Protein AF-A0A3A6H628-F1 (afdb_monomer)

pLDDT: mean 85.11, std 14.69, range [35.53, 98.75]

Sequence (274 aa):
MNCRFCGAEVEEGAKFCQKCGKNLEEVSDKKNCPKCGSELEKDAKFCLKCGYSMEKKAAGNGKKKLIIGIVALIAVICIGGGIGVVVHQKAVEKERYEQELAAERERQEAERARQELINAYGAKAMELNNAINGTENNFNLLSSMYDTSTGINTGLLGPDFFTDYVEGLCSSEINTEKDRKREIDKIYTELQDIGCDEEEVKELKKAMEDYYYAYCERYSFLVEGDFSVNNFKAKEETSKKDFTDKAAVVKSLIRNVNTLGTTEESEIEEGSTL

Radius of gyration: 62.1 Å; Cα contacts (8 Å, |Δi|>4): 181; chains: 1; bounding box: 106×33×176 Å

Solvent-accessible surface area (backbone atoms only — not comparable to full-atom values): 16009 Å² total; per-residue (Å²): 84,61,37,93,88,79,65,48,84,38,67,84,87,56,57,47,39,91,89,79,69,49,69,63,76,78,72,83,71,64,42,63,38,92,86,75,64,47,80,32,59,78,81,57,57,48,37,91,88,78,65,50,68,68,72,83,80,84,86,73,71,65,70,61,57,52,52,53,52,51,53,52,51,51,52,52,50,53,53,50,50,52,52,49,50,54,54,49,52,52,52,53,51,49,53,51,50,53,52,51,54,50,54,51,48,53,49,52,52,50,51,49,55,51,50,51,42,53,50,52,48,47,54,42,53,50,50,42,51,51,55,59,60,66,46,49,66,55,52,53,50,45,50,52,50,49,53,54,45,53,73,64,64,76,79,84,62,62,71,67,57,48,52,55,50,48,48,67,74,41,43,67,59,45,50,51,50,56,54,48,47,57,53,50,54,50,46,50,51,56,51,66,68,63,72,64,88,48,76,87,45,47,65,46,51,53,35,48,51,56,32,53,49,36,46,50,53,46,42,39,36,66,66,69,54,64,69,47,72,92,47,41,69,63,51,48,57,51,46,51,49,50,35,53,54,31,49,52,52,36,59,55,42,53,54,54,54,61,56,64,77,68,70,73,84,78,74,75,82,82,78,86,83,133

Secondary structure (DSSP, 8-state):
-B-TTT--B--TT-SB-TTT--BS-----EEE-TTT--EEETT-SB-TTT--B-------SHHHHHHHHHHHHHHHHHHHHHHHHHHHHHHHHHHHHHHHHHHHHHHHHHHHHHHHHHHHHHHHHHHHHHHHHTTHHHHHHHHHHHHHHHHT--SSS-HHHHHHHHHHHTHHHHHHHHHHHHHHHHHHHHHHTT----HHHHHHHHHHHHHHHHHHHHHHHHTS--S-TTTHHHHHHHHHHHHHHHHHHHHHHHHHHHHHTTSSTTSSTTSS--

Mean predicted aligned error: 15.49 Å

Structure (mmCIF, N/CA/C/O backbone):
data_AF-A0A3A6H628-F1
#
_entry.id   AF-A0A3A6H628-F1
#
loop_
_atom_site.group_PDB
_atom_site.id
_atom_site.type_symbol
_atom_site.label_atom_id
_atom_site.label_alt_id
_atom_site.label_comp_id
_atom_site.label_asym_id
_atom_site.label_entity_id
_atom_site.label_seq_id
_atom_site.pdbx_PDB_ins_code
_atom_site.Cartn_x
_atom_site.Cartn_y
_atom_site.Cartn_z
_atom_site.occupancy
_atom_site.B_iso_or_equiv
_atom_site.auth_seq_id
_atom_site.auth_comp_id
_atom_site.auth_asym_id
_atom_site.auth_atom_id
_atom_site.pdbx_PDB_model_num
ATOM 1 N N . MET A 1 1 ? -66.269 -8.054 128.472 1.00 76.38 1 MET A N 1
ATOM 2 C CA . MET A 1 1 ? -67.093 -7.646 127.299 1.00 76.38 1 MET A CA 1
ATOM 3 C C . MET A 1 1 ? -68.528 -8.148 127.452 1.00 76.38 1 MET A C 1
ATOM 5 O O . MET A 1 1 ? -68.719 -9.177 128.076 1.00 76.38 1 MET A O 1
ATOM 9 N N . ASN A 1 2 ? -69.547 -7.500 126.878 1.00 83.06 2 ASN A N 1
ATOM 10 C CA . ASN A 1 2 ? -70.929 -8.002 126.990 1.00 83.06 2 ASN A CA 1
ATOM 11 C C . ASN A 1 2 ? -71.287 -8.903 125.800 1.00 83.06 2 ASN A C 1
ATOM 13 O O . ASN A 1 2 ? -70.911 -8.634 124.657 1.00 83.06 2 ASN A O 1
ATOM 17 N N . CYS A 1 3 ? -72.046 -9.969 126.049 1.00 81.81 3 CYS A N 1
ATOM 18 C CA . CYS A 1 3 ? -72.561 -10.845 125.004 1.00 81.81 3 CYS A CA 1
ATOM 19 C C . CYS A 1 3 ? -73.489 -10.059 124.067 1.00 81.81 3 CYS A C 1
ATOM 21 O O . CYS A 1 3 ? -74.555 -9.612 124.484 1.00 81.81 3 CYS A O 1
ATOM 23 N N . ARG A 1 4 ? -73.150 -9.968 122.775 1.00 78.12 4 ARG A N 1
ATOM 24 C CA . ARG A 1 4 ? -73.977 -9.281 121.760 1.00 78.12 4 ARG A CA 1
ATOM 25 C C . ARG A 1 4 ? -75.364 -9.902 121.530 1.00 78.12 4 ARG A C 1
ATOM 27 O O . ARG A 1 4 ? -76.198 -9.284 120.884 1.00 78.12 4 ARG A O 1
ATOM 34 N N . PHE A 1 5 ? -75.605 -11.113 122.037 1.00 81.69 5 PHE A N 1
ATOM 35 C CA . PHE A 1 5 ? -76.871 -11.830 121.859 1.00 81.69 5 PHE A CA 1
ATOM 36 C C . PHE A 1 5 ? -77.817 -11.739 123.062 1.00 81.69 5 PHE A C 1
ATOM 38 O O . PHE A 1 5 ? -79.026 -11.786 122.868 1.00 81.69 5 PHE A O 1
ATOM 45 N N . CYS A 1 6 ? -77.303 -11.646 124.294 1.00 83.81 6 CYS A N 1
ATOM 46 C CA . CYS A 1 6 ? -78.138 -11.617 125.508 1.00 83.81 6 CYS A CA 1
ATOM 47 C C . CYS A 1 6 ? -77.766 -10.518 126.516 1.00 83.81 6 CYS A C 1
ATOM 49 O O . CYS A 1 6 ? -78.411 -10.406 127.554 1.00 83.81 6 CYS A O 1
ATOM 51 N N . GLY A 1 7 ? -76.720 -9.733 126.249 1.00 84.62 7 GLY A N 1
ATOM 52 C CA . GLY A 1 7 ? -76.284 -8.609 127.080 1.00 84.62 7 GLY A CA 1
ATOM 53 C C . GLY A 1 7 ? -75.533 -8.977 128.363 1.00 84.62 7 GLY A C 1
ATOM 54 O O . GLY A 1 7 ? -75.042 -8.072 129.029 1.00 84.62 7 GLY A O 1
ATOM 55 N N . ALA A 1 8 ? -75.414 -10.265 128.706 1.00 86.19 8 ALA A N 1
ATOM 56 C CA . ALA A 1 8 ? -74.692 -10.715 129.898 1.00 86.19 8 ALA A CA 1
ATOM 57 C C . ALA A 1 8 ? -73.201 -10.356 129.831 1.00 86.19 8 ALA A C 1
ATOM 59 O O . ALA A 1 8 ? -72.614 -10.376 128.748 1.00 86.19 8 ALA A O 1
ATOM 60 N N . GLU A 1 9 ? -72.591 -10.067 130.975 1.00 87.31 9 GLU A N 1
ATOM 61 C CA . GLU A 1 9 ? -71.151 -9.838 131.071 1.00 87.31 9 GLU A CA 1
ATOM 62 C C . GLU A 1 9 ? -70.388 -11.147 130.816 1.00 87.31 9 GLU A C 1
ATOM 64 O O . GLU A 1 9 ? -70.775 -12.218 131.288 1.00 87.31 9 GLU A O 1
ATOM 69 N N . VAL A 1 10 ? -69.351 -11.070 129.987 1.00 84.62 10 VAL A N 1
ATOM 70 C CA . VAL A 1 10 ? -68.523 -12.194 129.548 1.00 84.62 10 VAL A CA 1
ATOM 71 C C . VAL A 1 10 ? -67.051 -11.806 129.685 1.00 84.62 10 VAL A C 1
ATOM 73 O O . VAL A 1 10 ? -66.656 -10.689 129.329 1.00 84.62 10 VAL A O 1
ATOM 76 N N . GLU A 1 11 ? -66.234 -12.736 130.173 1.00 81.12 11 GLU A N 1
ATOM 77 C CA . GLU A 1 11 ? -64.781 -12.575 130.239 1.00 81.12 11 GLU A CA 1
ATOM 78 C C . GLU A 1 11 ? -64.174 -12.298 128.857 1.00 81.12 11 GLU A C 1
ATOM 80 O O . GLU A 1 11 ? -64.636 -12.797 127.824 1.00 81.12 11 GLU A O 1
ATOM 85 N N . GLU A 1 12 ? -63.131 -11.473 128.831 1.00 73.31 12 GLU A N 1
ATOM 86 C CA . GLU A 1 12 ? -62.395 -11.188 127.604 1.00 73.31 12 GLU A CA 1
ATOM 87 C C . GLU A 1 12 ? -61.708 -12.464 127.094 1.00 73.31 12 GLU A C 1
ATOM 89 O O . GLU A 1 12 ? -60.942 -13.102 127.808 1.00 73.31 12 GLU A O 1
ATOM 94 N N . GLY A 1 13 ? -62.018 -12.858 125.853 1.00 72.31 13 GLY A N 1
ATOM 95 C CA . GLY A 1 13 ? -61.481 -14.070 125.216 1.00 72.31 13 GLY A CA 1
ATOM 96 C C . GLY A 1 13 ? -62.364 -15.323 125.311 1.00 72.31 13 GLY A C 1
ATOM 97 O O . GLY A 1 13 ? -61.982 -16.370 124.787 1.00 72.31 13 GLY A O 1
ATOM 98 N N . ALA A 1 14 ? -63.552 -15.255 125.923 1.00 75.69 14 ALA A N 1
ATOM 99 C CA . ALA A 1 14 ? -64.463 -16.400 125.959 1.00 75.69 14 ALA A CA 1
ATOM 100 C C . ALA A 1 14 ? -65.065 -16.710 124.573 1.00 75.69 14 ALA A C 1
ATOM 102 O O . ALA A 1 14 ? -65.696 -15.858 123.945 1.00 75.69 14 ALA A O 1
ATOM 103 N N . LYS A 1 15 ? -64.944 -17.966 124.124 1.00 80.19 15 LYS A N 1
ATOM 104 C CA . LYS A 1 15 ? -65.482 -18.427 122.828 1.00 80.19 15 LYS A CA 1
ATOM 105 C C . LYS A 1 15 ? -66.999 -18.590 122.813 1.00 80.19 15 LYS A C 1
ATOM 107 O O . LYS A 1 15 ? -67.624 -18.465 121.767 1.00 80.19 15 LYS A O 1
ATOM 112 N N . PHE A 1 16 ? -67.607 -18.850 123.968 1.00 83.44 16 PHE A N 1
ATOM 113 C CA . PHE A 1 16 ? -69.051 -19.025 124.119 1.00 83.44 16 PHE A CA 1
ATOM 114 C C . PHE A 1 16 ? -69.556 -18.220 125.316 1.00 83.44 16 PHE A C 1
ATOM 116 O O . PHE A 1 16 ? -68.873 -18.102 126.333 1.00 83.44 16 PHE A O 1
ATOM 123 N N . CYS A 1 17 ? -70.771 -17.680 125.224 1.00 86.06 17 CYS A N 1
ATOM 124 C CA . CYS A 1 17 ? -71.395 -16.998 126.353 1.00 86.06 17 CYS A CA 1
ATOM 125 C C . CYS A 1 17 ? -71.865 -18.014 127.403 1.00 86.06 17 CYS A C 1
ATOM 127 O O . CYS A 1 17 ? -72.770 -18.803 127.133 1.00 86.06 17 CYS A O 1
ATOM 129 N N . GLN A 1 18 ? -71.334 -17.931 128.626 1.00 83.06 18 GLN A N 1
ATOM 130 C CA . GLN A 1 18 ? -71.698 -18.831 129.731 1.00 83.06 18 GLN A CA 1
ATOM 131 C C . GLN A 1 18 ? -73.182 -18.743 130.136 1.00 83.06 18 GLN A C 1
ATOM 133 O O . GLN A 1 18 ? -73.713 -19.680 130.722 1.00 83.06 18 GLN A O 1
ATOM 138 N N . LYS A 1 19 ? -73.877 -17.643 129.803 1.00 87.75 19 LYS A N 1
ATOM 139 C CA . LYS A 1 19 ? -75.294 -17.456 130.151 1.00 87.75 19 LYS A CA 1
ATOM 140 C C . LYS A 1 19 ? -76.286 -17.948 129.092 1.00 87.75 19 LYS A C 1
ATOM 142 O O . LYS A 1 19 ? -77.394 -18.326 129.449 1.00 87.75 19 LYS A O 1
ATOM 147 N N . CYS A 1 20 ? -75.944 -17.882 127.800 1.00 85.50 20 CYS A N 1
ATOM 148 C CA . CYS A 1 20 ? -76.870 -18.227 126.705 1.00 85.50 20 CYS A CA 1
ATOM 149 C C . CYS A 1 20 ? -76.354 -19.304 125.739 1.00 85.50 20 CYS A C 1
ATOM 151 O O . CYS A 1 20 ? -77.079 -19.693 124.827 1.00 85.50 20 CYS A O 1
ATOM 153 N N . GLY A 1 21 ? -75.110 -19.763 125.899 1.00 79.44 21 GLY A N 1
ATOM 154 C CA . GLY A 1 21 ? -74.510 -20.850 125.120 1.00 79.44 21 GLY A CA 1
ATOM 155 C C . GLY A 1 21 ? -74.085 -20.503 123.687 1.00 79.44 21 GLY A C 1
ATOM 156 O O . GLY A 1 21 ? -73.538 -21.361 123.003 1.00 79.44 21 GLY A O 1
ATOM 157 N N . LYS A 1 22 ? -74.307 -19.271 123.201 1.00 80.38 22 LYS A N 1
ATOM 158 C CA . LYS A 1 22 ? -73.949 -18.870 121.823 1.00 80.38 22 LYS A CA 1
ATOM 159 C C . LYS A 1 22 ? -72.450 -18.597 121.654 1.00 80.38 22 LYS A C 1
ATOM 161 O O . LYS A 1 22 ? -71.827 -18.021 122.548 1.00 80.38 22 LYS A O 1
ATOM 166 N N . ASN A 1 23 ? -71.912 -18.968 120.489 1.00 82.44 23 ASN A N 1
ATOM 167 C CA . ASN A 1 23 ? -70.524 -18.726 120.087 1.00 82.44 23 ASN A CA 1
ATOM 168 C C . ASN A 1 23 ? -70.296 -17.230 119.790 1.00 82.44 23 ASN A C 1
ATOM 170 O O . ASN A 1 23 ? -71.101 -16.602 119.103 1.00 82.44 23 ASN A O 1
ATOM 174 N N . LEU A 1 24 ? -69.231 -16.653 120.343 1.00 74.81 24 LEU A N 1
ATOM 175 C CA . LEU A 1 24 ? -68.860 -15.242 120.205 1.00 74.81 24 LEU A CA 1
ATOM 176 C C . LEU A 1 24 ? -67.776 -15.002 119.133 1.00 74.81 24 LEU A C 1
ATOM 178 O O . LEU A 1 24 ? -67.564 -13.848 118.763 1.00 74.81 24 LEU A O 1
ATOM 182 N N . GLU A 1 25 ? -67.135 -16.057 118.610 1.00 69.25 25 GLU A N 1
ATOM 183 C CA . GLU A 1 25 ? -66.120 -15.996 117.540 1.00 69.25 25 GLU A CA 1
ATOM 184 C C . GLU A 1 25 ? -66.726 -15.875 116.123 1.00 69.25 25 GLU A C 1
ATOM 186 O O . GLU A 1 25 ? -66.009 -15.539 115.182 1.00 69.25 25 GLU A O 1
ATOM 191 N N . GLU A 1 26 ? -68.039 -16.067 115.938 1.00 59.19 26 GLU A N 1
ATOM 192 C CA . GLU A 1 26 ? -68.704 -15.784 114.654 1.00 59.19 26 GLU A CA 1
ATOM 193 C C . GLU A 1 26 ? -68.886 -14.268 114.453 1.00 59.19 26 GLU A C 1
ATOM 195 O O . GLU A 1 26 ? -69.899 -13.655 114.810 1.00 59.19 26 GLU A O 1
ATOM 200 N N . VAL A 1 27 ? -67.870 -13.633 113.869 1.00 53.62 27 VAL A N 1
ATOM 201 C CA . VAL A 1 27 ? -67.961 -12.284 113.302 1.00 53.62 27 VAL A CA 1
ATOM 202 C C . VAL A 1 27 ? -68.360 -12.426 111.833 1.00 53.62 27 VAL A C 1
ATOM 204 O O . VAL A 1 27 ? -67.567 -12.851 110.999 1.00 53.62 27 VAL A O 1
ATOM 207 N N . SER A 1 28 ? -69.613 -12.113 111.502 1.00 53.69 28 SER A N 1
ATOM 208 C CA . SER A 1 28 ? -70.087 -12.125 110.116 1.00 53.69 28 SER A CA 1
ATOM 209 C C . SER A 1 28 ? -69.536 -10.912 109.351 1.00 53.69 28 SER A C 1
ATOM 211 O O . SER A 1 28 ? -70.149 -9.844 109.361 1.00 53.69 28 SER A O 1
ATOM 213 N N . ASP A 1 29 ? -68.388 -11.070 108.689 1.00 55.44 29 ASP A N 1
ATOM 214 C CA . ASP A 1 29 ? -67.817 -10.082 107.763 1.00 55.44 29 ASP A CA 1
ATOM 215 C C . ASP A 1 29 ? -68.638 -10.034 106.466 1.00 55.44 29 ASP A C 1
ATOM 217 O O . ASP A 1 29 ? -68.360 -10.734 105.487 1.00 55.44 29 ASP A O 1
ATOM 221 N N . LYS A 1 30 ? -69.674 -9.201 106.451 1.00 65.56 30 LYS A N 1
ATOM 222 C CA . LYS A 1 30 ? -70.494 -8.957 105.265 1.00 65.56 30 LYS A CA 1
ATOM 223 C C . LYS A 1 30 ? -70.200 -7.562 104.698 1.00 65.56 30 LYS A C 1
ATOM 225 O O . LYS A 1 30 ? -70.025 -6.607 105.452 1.00 65.56 30 LYS A O 1
ATOM 230 N N . LYS A 1 31 ? -70.107 -7.434 103.367 1.00 73.25 31 LYS A N 1
ATOM 231 C CA . LYS A 1 31 ? -69.818 -6.169 102.653 1.00 73.25 31 LYS A CA 1
ATOM 232 C C . LYS A 1 31 ? -71.026 -5.740 101.825 1.00 73.25 31 LYS A C 1
ATOM 234 O O . LYS A 1 31 ? -71.715 -6.591 101.287 1.00 73.25 31 LYS A O 1
ATOM 239 N N . ASN A 1 32 ? -71.272 -4.448 101.632 1.00 83.56 32 ASN A N 1
ATOM 240 C CA . ASN A 1 32 ? -72.441 -3.999 100.862 1.00 83.56 32 ASN A CA 1
ATOM 241 C C . ASN A 1 32 ? -72.101 -3.733 99.391 1.00 83.56 32 ASN A C 1
ATOM 243 O O . ASN A 1 32 ? -71.036 -3.211 99.059 1.00 83.56 32 ASN A O 1
ATOM 247 N N . CYS A 1 33 ? -73.026 -4.067 98.491 1.00 82.94 33 CYS A N 1
ATOM 248 C CA . CYS A 1 33 ? -72.921 -3.721 97.080 1.00 82.94 33 CYS A CA 1
ATOM 249 C C . CYS A 1 33 ? -72.935 -2.190 96.915 1.00 82.94 33 CYS A C 1
ATOM 251 O O . CYS A 1 33 ? -73.919 -1.561 97.308 1.00 82.94 33 CYS A O 1
ATOM 253 N N . PRO A 1 34 ? -71.936 -1.574 96.256 1.00 81.25 34 PRO A N 1
ATOM 254 C CA . PRO A 1 34 ? -71.890 -0.121 96.085 1.00 81.25 34 PRO A CA 1
ATOM 255 C C . PRO A 1 34 ? -73.008 0.417 95.180 1.00 81.25 34 PRO A C 1
ATOM 257 O O . PRO A 1 34 ? -73.298 1.606 95.212 1.00 81.25 34 PRO A O 1
ATOM 260 N N . LYS A 1 35 ? -73.644 -0.442 94.369 1.00 82.62 35 LYS A N 1
ATOM 261 C CA . LYS A 1 35 ? -74.703 -0.029 93.439 1.00 82.62 35 LYS A CA 1
ATOM 262 C C . LYS A 1 35 ? -76.103 -0.058 94.053 1.00 82.62 35 LYS A C 1
ATOM 264 O O . LYS A 1 35 ? -76.921 0.787 93.718 1.00 82.62 35 LYS A O 1
ATOM 269 N N . CYS A 1 36 ? -76.411 -1.043 94.895 1.00 86.25 36 CYS A N 1
ATOM 270 C CA . CYS A 1 36 ? -77.776 -1.234 95.408 1.00 86.25 36 CYS A CA 1
ATOM 271 C C . CYS A 1 36 ? -77.864 -1.437 96.924 1.00 86.25 36 CYS A C 1
ATOM 273 O O . CYS A 1 36 ? -78.942 -1.744 97.425 1.00 86.25 36 CYS A O 1
ATOM 275 N N . GLY A 1 37 ? -76.744 -1.333 97.646 1.00 82.19 37 GLY A N 1
ATOM 276 C CA . GLY A 1 37 ? -76.689 -1.425 99.106 1.00 82.19 37 GLY A CA 1
ATOM 277 C C . GLY A 1 37 ? -76.967 -2.812 99.690 1.00 82.19 37 GLY A C 1
ATOM 278 O O . GLY A 1 37 ? -76.968 -2.959 100.905 1.00 82.19 37 GLY A O 1
ATOM 279 N N . SER A 1 38 ? -77.204 -3.833 98.860 1.00 84.50 38 SER A N 1
ATOM 280 C CA . SER A 1 38 ? -77.474 -5.188 99.343 1.00 84.50 38 SER A CA 1
ATOM 281 C C . SER A 1 38 ? -76.227 -5.818 99.936 1.00 84.50 38 SER A C 1
ATOM 283 O O . SER A 1 38 ? -75.142 -5.705 99.366 1.00 84.50 38 SER A O 1
ATOM 285 N N . GLU A 1 39 ? -76.420 -6.521 101.038 1.00 83.00 39 GLU A N 1
ATOM 286 C CA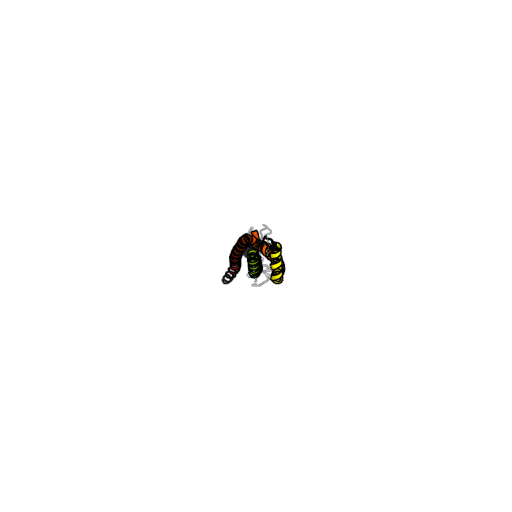 . GLU A 1 39 ? -75.378 -7.237 101.751 1.00 83.00 39 GLU A CA 1
ATOM 287 C C . GLU A 1 39 ? -74.846 -8.411 100.904 1.00 83.00 39 GLU A C 1
ATOM 289 O O . GLU A 1 39 ? -75.614 -9.159 100.297 1.00 83.00 39 GLU A O 1
ATOM 294 N N . LEU A 1 40 ? -73.525 -8.519 100.801 1.00 80.38 40 LEU A N 1
ATOM 295 C CA . LEU A 1 40 ? -72.784 -9.490 100.003 1.00 80.38 40 LEU A CA 1
ATOM 296 C C . LEU A 1 40 ? -71.804 -10.249 100.895 1.00 80.38 40 LEU A C 1
ATOM 298 O O . LEU A 1 40 ? -71.201 -9.686 101.814 1.00 80.38 40 LEU A O 1
ATOM 302 N N . GLU A 1 41 ? -71.574 -11.512 100.553 1.00 77.38 41 GLU A N 1
ATOM 303 C CA . GLU A 1 41 ? -70.468 -12.284 101.112 1.00 77.38 41 GLU A CA 1
ATOM 304 C C . GLU A 1 41 ? -69.117 -11.678 100.706 1.00 77.38 41 GLU A C 1
ATOM 306 O O . GLU A 1 41 ? -68.982 -11.035 99.655 1.00 77.38 41 GLU A O 1
ATOM 311 N N . LYS A 1 42 ? -68.101 -11.892 101.548 1.00 72.12 42 LYS A N 1
ATOM 312 C CA . LYS A 1 42 ? -66.757 -11.309 101.422 1.00 72.12 42 LYS A CA 1
ATOM 313 C C . LYS A 1 42 ? -66.145 -11.489 100.030 1.00 72.12 42 LYS A C 1
ATOM 315 O O . LYS A 1 42 ? -65.556 -10.543 99.502 1.00 72.12 42 LYS A O 1
ATOM 320 N N . ASP A 1 43 ? -66.430 -12.613 99.377 1.00 73.31 43 ASP A N 1
ATOM 321 C CA . ASP A 1 43 ? -65.833 -12.993 98.093 1.00 73.31 43 ASP A CA 1
ATOM 322 C C . ASP A 1 43 ? -66.800 -12.910 96.902 1.00 73.31 43 ASP A C 1
ATOM 324 O O . ASP A 1 43 ? -66.488 -13.362 95.799 1.00 73.31 43 ASP A O 1
ATOM 328 N N . ALA A 1 44 ? -67.966 -12.276 97.077 1.00 76.44 44 ALA A N 1
ATOM 329 C CA . ALA A 1 44 ? -68.912 -12.089 95.984 1.00 76.44 44 ALA A CA 1
ATOM 330 C C . ALA A 1 44 ? -68.274 -11.275 94.836 1.00 76.44 44 ALA A C 1
ATOM 332 O O . ALA A 1 44 ? -67.976 -10.083 94.992 1.00 76.44 44 ALA A O 1
ATOM 333 N N . LYS A 1 45 ? -68.083 -11.928 93.678 1.00 80.94 45 LYS A N 1
ATOM 334 C CA . LYS A 1 45 ? -67.597 -11.326 92.418 1.00 80.94 45 LYS A CA 1
ATOM 335 C C . LYS A 1 45 ? -68.668 -10.503 91.706 1.00 80.94 45 LYS A C 1
ATOM 337 O O . LYS A 1 45 ? -68.354 -9.571 90.968 1.00 80.94 45 LYS A O 1
ATOM 342 N N . PHE A 1 46 ? -69.934 -10.831 91.950 1.00 84.00 46 PHE A N 1
ATOM 343 C CA . PHE A 1 46 ? -71.093 -10.143 91.399 1.00 84.00 46 PHE A CA 1
ATOM 344 C C . PHE A 1 46 ? -72.165 -10.007 92.477 1.00 84.00 46 PHE A C 1
ATOM 346 O O . PHE A 1 46 ? -72.328 -10.884 93.324 1.00 84.00 46 PHE A O 1
ATOM 353 N N . CYS A 1 47 ? -72.915 -8.911 92.446 1.00 85.44 47 CYS A N 1
ATOM 354 C CA . CYS A 1 47 ? -74.079 -8.753 93.303 1.00 85.44 47 CYS A CA 1
ATOM 355 C C . CYS A 1 47 ? -75.242 -9.613 92.790 1.00 85.44 47 CYS A C 1
ATOM 357 O O . CYS A 1 47 ? -75.756 -9.349 91.706 1.00 85.44 47 CYS A O 1
ATOM 359 N N . LEU A 1 48 ? -75.714 -10.582 93.581 1.00 81.62 48 LEU A N 1
ATOM 360 C CA . LEU A 1 48 ? -76.845 -11.448 93.206 1.00 81.62 48 LEU A CA 1
ATOM 361 C C . LEU A 1 48 ? -78.180 -10.695 93.086 1.00 81.62 48 LEU A C 1
ATOM 363 O O . LEU A 1 48 ? -79.095 -11.173 92.425 1.00 81.62 48 LEU A O 1
ATOM 367 N N . LYS A 1 49 ? -78.295 -9.506 93.695 1.00 84.94 49 LYS A N 1
ATOM 368 C CA . LYS A 1 49 ? -79.523 -8.699 93.651 1.00 84.94 49 LYS A CA 1
ATOM 369 C C . LYS A 1 49 ? -79.608 -7.783 92.428 1.00 84.94 49 LYS A C 1
ATOM 371 O O . LYS A 1 49 ? -80.700 -7.538 91.934 1.00 84.94 49 LYS A O 1
ATOM 376 N N . CYS A 1 50 ? -78.484 -7.234 91.959 1.00 84.81 50 CYS A N 1
ATOM 377 C CA . CYS A 1 50 ? -78.484 -6.224 90.886 1.00 84.81 50 CYS A CA 1
ATOM 378 C C . CYS A 1 50 ? -77.512 -6.505 89.731 1.00 84.81 50 CYS A C 1
ATOM 380 O O . CYS A 1 50 ? -77.396 -5.688 88.817 1.00 84.81 50 CYS A O 1
ATOM 382 N N . GLY A 1 51 ? -76.774 -7.615 89.789 1.00 81.50 51 GLY A N 1
ATOM 383 C CA . GLY A 1 51 ? -75.821 -8.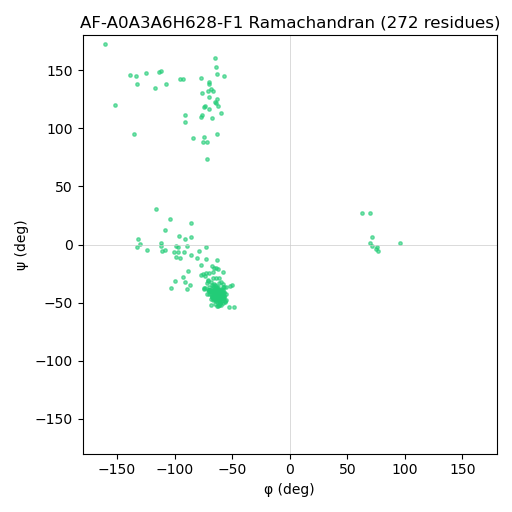037 88.762 1.00 81.50 51 GLY A CA 1
ATOM 384 C C . GLY A 1 51 ? -74.537 -7.206 88.680 1.00 81.50 51 GLY A C 1
ATOM 385 O O . GLY A 1 51 ? -73.749 -7.410 87.762 1.00 81.50 51 GLY A O 1
ATOM 386 N N . TYR A 1 52 ? -74.298 -6.256 89.595 1.00 82.88 52 TYR A N 1
ATOM 387 C CA . TYR A 1 52 ? -73.093 -5.418 89.547 1.00 82.88 52 TYR A CA 1
ATOM 388 C C . TYR A 1 52 ? -71.825 -6.257 89.741 1.00 82.88 52 TYR A C 1
ATOM 390 O O . TYR A 1 52 ? -71.683 -6.927 90.765 1.00 82.88 52 TYR A O 1
ATOM 398 N N . SER A 1 53 ? -70.916 -6.205 88.764 1.00 83.06 53 SER A N 1
ATOM 399 C CA . SER A 1 53 ? -69.611 -6.862 88.837 1.00 83.06 53 SER A CA 1
ATOM 400 C C . SER A 1 53 ? -68.662 -6.076 89.732 1.00 83.06 53 SER A C 1
ATOM 402 O O . SER A 1 53 ? -68.490 -4.870 89.568 1.00 83.06 53 SER A O 1
ATOM 404 N N . MET A 1 54 ? -68.030 -6.782 90.662 1.00 77.06 54 MET A N 1
ATOM 405 C CA . MET A 1 54 ? -67.042 -6.240 91.591 1.00 77.06 54 MET A CA 1
ATOM 406 C C . MET A 1 54 ? -65.608 -6.335 91.035 1.00 77.06 54 MET A C 1
ATOM 408 O O . MET A 1 54 ? -64.659 -5.975 91.728 1.00 77.06 54 MET A O 1
ATOM 412 N N . GLU A 1 55 ? -65.432 -6.793 89.788 1.00 75.50 55 GLU A N 1
ATOM 413 C CA . GLU A 1 55 ? -64.126 -6.916 89.134 1.00 75.50 55 GLU A CA 1
ATOM 414 C C . GLU A 1 55 ? -63.776 -5.633 88.351 1.00 75.50 55 GLU A C 1
ATOM 416 O O . GLU A 1 55 ? -64.368 -5.322 87.316 1.00 75.50 55 GLU A O 1
ATOM 421 N N . LYS A 1 56 ? -62.773 -4.871 88.809 1.00 58.78 56 LYS A N 1
ATOM 422 C CA . LYS A 1 56 ? -62.185 -3.773 88.019 1.00 58.78 56 LYS A CA 1
ATOM 423 C C . LYS A 1 56 ? -61.243 -4.354 86.958 1.00 58.78 56 LYS A C 1
ATOM 425 O O . LYS A 1 56 ? -60.149 -4.801 87.291 1.00 58.78 56 LYS A O 1
ATOM 430 N N . LYS A 1 57 ? -61.612 -4.294 85.673 1.00 53.28 57 LYS A N 1
ATOM 431 C CA . LYS A 1 57 ? -60.667 -4.569 84.574 1.00 53.28 57 LYS A CA 1
ATOM 432 C C . LYS A 1 57 ? -59.640 -3.436 84.480 1.00 53.28 57 LYS A C 1
ATOM 434 O O . LYS A 1 57 ? -59.996 -2.295 84.195 1.00 53.28 57 LYS A O 1
ATOM 439 N N . ALA A 1 58 ? -58.367 -3.754 84.705 1.00 48.06 58 ALA A N 1
ATOM 440 C CA . ALA A 1 58 ? -57.256 -2.836 84.482 1.00 48.06 58 ALA A CA 1
ATOM 441 C C . ALA A 1 58 ? -57.103 -2.560 82.975 1.00 48.06 58 ALA A C 1
ATOM 443 O O . ALA A 1 58 ? -56.706 -3.430 82.202 1.00 48.06 58 ALA A O 1
ATOM 444 N N . ALA A 1 59 ? -57.440 -1.347 82.545 1.00 53.81 59 ALA A N 1
ATOM 445 C CA . ALA A 1 59 ? -57.148 -0.871 81.200 1.00 53.81 59 ALA A CA 1
ATOM 446 C C . ALA A 1 59 ? -55.656 -0.512 81.111 1.00 53.81 59 ALA A C 1
ATOM 448 O O . ALA A 1 59 ? -55.217 0.454 81.731 1.00 53.81 59 ALA A O 1
ATOM 449 N N . GLY A 1 60 ? -54.864 -1.276 80.354 1.00 49.88 60 GLY A N 1
ATOM 450 C CA . GLY A 1 60 ? -53.429 -1.018 80.221 1.00 49.88 60 GLY A CA 1
ATOM 451 C C . GLY A 1 60 ? -52.825 -1.481 78.894 1.00 49.88 60 GLY A C 1
ATOM 452 O O . GLY A 1 60 ? -52.782 -2.665 78.588 1.00 49.88 60 GLY A O 1
ATOM 453 N N . ASN A 1 61 ? -52.270 -0.524 78.148 1.00 53.72 61 ASN A N 1
ATOM 454 C CA . ASN A 1 61 ? -51.060 -0.656 77.319 1.00 53.72 61 ASN A CA 1
ATOM 455 C C . ASN A 1 61 ? -51.075 -1.404 75.965 1.00 53.72 61 ASN A C 1
ATOM 457 O O . ASN A 1 61 ? -50.075 -1.315 75.252 1.00 53.72 61 ASN A O 1
ATOM 461 N N . GLY A 1 62 ? -52.171 -2.029 75.521 1.00 54.72 62 GLY A N 1
ATOM 462 C CA . GLY A 1 62 ? -52.202 -2.738 74.222 1.00 54.72 62 GLY A CA 1
ATOM 463 C C . GLY A 1 62 ? -51.960 -1.858 72.976 1.00 54.72 62 GLY A C 1
ATOM 464 O O . GLY A 1 62 ? -51.200 -2.230 72.085 1.00 54.72 62 GLY A O 1
ATOM 465 N N . LYS A 1 63 ? -52.538 -0.647 72.924 1.00 63.72 63 LYS A N 1
ATOM 466 C CA . LYS A 1 63 ? -52.453 0.238 71.740 1.00 63.72 63 LYS A CA 1
ATOM 467 C C . LYS A 1 63 ? -51.066 0.868 71.530 1.00 63.72 63 LYS A C 1
ATOM 469 O O . LYS A 1 63 ? -50.647 1.042 70.392 1.00 63.72 63 LYS A O 1
ATOM 474 N N . LYS A 1 64 ? -50.328 1.171 72.608 1.00 66.44 64 LYS A N 1
ATOM 475 C CA . LYS A 1 64 ? -48.970 1.746 72.515 1.00 66.44 64 LYS A CA 1
ATOM 476 C C . LYS A 1 64 ? -47.959 0.738 71.962 1.00 66.44 64 LYS A C 1
ATOM 478 O O . LYS A 1 64 ? -47.131 1.116 71.143 1.00 66.44 64 LYS A O 1
ATOM 483 N N . LYS A 1 65 ? -48.057 -0.541 72.346 1.00 73.00 65 LYS A N 1
ATOM 484 C CA . LYS A 1 65 ? -47.175 -1.594 71.814 1.00 73.00 65 LYS A CA 1
ATOM 485 C C . LYS A 1 65 ? -47.400 -1.856 70.322 1.00 73.00 65 LYS A C 1
ATOM 487 O O . LYS A 1 65 ? -46.431 -2.073 69.604 1.00 73.00 65 LYS A O 1
ATOM 492 N N . LEU A 1 66 ? -48.647 -1.766 69.854 1.00 77.31 66 LEU A N 1
ATOM 493 C CA . LEU A 1 66 ? -48.975 -1.911 68.433 1.00 77.31 66 LEU A CA 1
ATOM 494 C C . LEU A 1 66 ? -48.386 -0.772 67.582 1.00 77.31 66 LEU A C 1
ATOM 496 O O . LEU A 1 66 ? -47.773 -1.037 66.555 1.00 77.31 66 LEU A O 1
ATOM 500 N N . ILE A 1 67 ? -48.513 0.484 68.029 1.00 81.00 67 ILE A N 1
ATOM 501 C CA . ILE A 1 67 ? -47.958 1.649 67.315 1.00 81.00 67 ILE A CA 1
ATOM 502 C C . ILE A 1 67 ? -46.427 1.588 67.267 1.00 81.00 67 ILE A C 1
ATOM 504 O O . ILE A 1 67 ? -45.847 1.814 66.211 1.00 81.00 67 ILE A O 1
ATOM 508 N N . ILE A 1 68 ? -45.770 1.227 68.376 1.00 82.50 68 ILE A N 1
ATOM 509 C CA . ILE A 1 68 ? -44.308 1.056 68.416 1.00 82.50 68 ILE A CA 1
ATOM 510 C C . ILE A 1 68 ? -43.859 -0.029 67.425 1.00 82.50 68 ILE A C 1
ATOM 512 O O . ILE A 1 68 ? -42.880 0.174 66.715 1.00 82.50 68 ILE A O 1
ATOM 516 N N . GLY A 1 69 ? -44.596 -1.141 67.326 1.00 83.69 69 GLY A N 1
ATOM 517 C CA . GLY A 1 69 ? -44.320 -2.195 66.347 1.00 83.69 69 GLY A CA 1
ATOM 518 C C . GLY A 1 69 ? -44.451 -1.723 64.894 1.00 83.69 69 GLY A C 1
ATOM 519 O O . GLY A 1 69 ? -43.571 -2.000 64.086 1.00 83.69 69 GLY A O 1
ATOM 520 N N . ILE A 1 70 ? -45.504 -0.965 64.568 1.00 86.81 70 ILE A N 1
ATOM 521 C CA . ILE A 1 70 ? -45.721 -0.419 63.216 1.00 86.81 70 ILE A CA 1
ATOM 522 C C . ILE A 1 70 ? -44.636 0.603 62.852 1.00 86.81 70 ILE A C 1
ATOM 524 O O . ILE A 1 70 ? -44.080 0.538 61.760 1.00 86.81 70 ILE A O 1
ATOM 528 N N . VAL A 1 71 ? -44.294 1.521 63.761 1.00 86.31 71 VAL A N 1
ATOM 529 C CA . VAL A 1 71 ? -43.245 2.529 63.524 1.00 86.31 71 VAL A CA 1
ATOM 530 C C . VAL A 1 71 ? -41.875 1.869 63.358 1.00 86.31 71 VAL A C 1
ATOM 532 O O . VAL A 1 71 ? -41.125 2.252 62.463 1.00 86.31 71 VAL A O 1
ATOM 535 N N . ALA A 1 72 ? -41.563 0.847 64.161 1.00 86.00 72 ALA A N 1
ATOM 536 C CA . ALA A 1 72 ? -40.332 0.075 64.011 1.00 86.00 72 ALA A CA 1
ATOM 537 C C . ALA A 1 72 ? -40.275 -0.656 62.658 1.00 86.00 72 ALA A C 1
ATOM 539 O O . ALA A 1 72 ? -39.242 -0.627 61.995 1.00 86.00 72 ALA A O 1
ATOM 540 N N . LEU A 1 73 ? -41.387 -1.247 62.209 1.00 87.44 73 LEU A N 1
ATOM 541 C CA . LEU A 1 73 ? -41.476 -1.900 60.900 1.00 87.44 73 LEU A CA 1
ATOM 542 C C . LEU A 1 73 ? -41.261 -0.901 59.751 1.00 87.44 73 LEU A C 1
ATOM 544 O O . LEU A 1 73 ? -40.476 -1.167 58.846 1.00 87.44 73 LEU A O 1
ATOM 548 N N . ILE A 1 74 ? -41.919 0.262 59.806 1.00 87.88 74 ILE A N 1
ATOM 549 C CA . ILE A 1 74 ? -41.772 1.323 58.799 1.00 87.88 74 ILE A CA 1
ATOM 550 C C . ILE A 1 74 ? -40.326 1.819 58.755 1.00 87.88 74 ILE A C 1
ATOM 552 O O . ILE A 1 74 ? -39.767 1.953 57.672 1.00 87.88 74 ILE A O 1
ATOM 556 N N . ALA A 1 75 ? -39.694 2.039 59.911 1.00 87.31 75 ALA A N 1
ATOM 557 C CA . ALA A 1 75 ? -38.296 2.452 59.969 1.00 87.31 75 ALA A CA 1
ATOM 558 C C . ALA A 1 75 ? -37.371 1.426 59.294 1.00 87.31 75 ALA A C 1
ATOM 560 O O . ALA A 1 75 ? -36.524 1.809 58.492 1.00 87.31 75 ALA A O 1
ATOM 561 N N . VAL A 1 76 ? -37.573 0.128 59.543 1.00 88.44 76 VAL A N 1
ATOM 562 C CA . VAL A 1 76 ? -36.797 -0.946 58.899 1.00 88.44 76 VAL A CA 1
ATOM 563 C C . VAL A 1 76 ? -37.017 -0.971 57.384 1.00 88.44 76 VAL A C 1
ATOM 565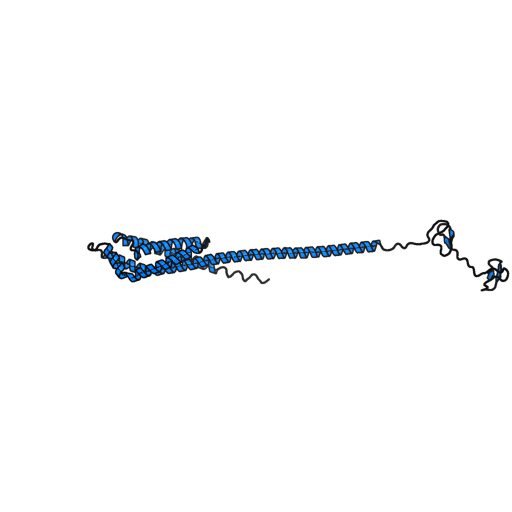 O O . VAL A 1 76 ? -36.049 -1.104 56.639 1.00 88.44 76 VAL A O 1
ATOM 568 N N . ILE A 1 77 ? -38.254 -0.791 56.913 1.00 89.56 77 ILE A N 1
ATOM 569 C CA . ILE A 1 77 ? -38.568 -0.739 55.476 1.00 89.56 77 ILE A CA 1
ATOM 570 C C . ILE A 1 77 ? -37.922 0.485 54.817 1.00 89.56 77 ILE A C 1
ATOM 572 O O . ILE A 1 77 ? -37.330 0.351 53.751 1.00 89.56 77 ILE A O 1
ATOM 576 N N . CYS A 1 78 ? -37.978 1.661 55.446 1.00 88.19 78 CYS A N 1
ATOM 577 C CA . CYS A 1 78 ? -37.337 2.869 54.924 1.00 88.19 78 CYS A CA 1
ATOM 578 C C . CYS A 1 78 ? -35.811 2.719 54.856 1.00 88.19 78 CYS A C 1
ATOM 580 O O . CYS A 1 78 ? -35.202 3.108 53.862 1.00 88.19 78 CYS A O 1
ATOM 582 N N . ILE A 1 79 ? -35.199 2.119 55.881 1.00 87.94 79 ILE A N 1
ATOM 583 C CA . ILE A 1 79 ? -33.757 1.839 55.901 1.00 87.94 79 ILE A CA 1
ATOM 584 C C . ILE A 1 79 ? -33.397 0.827 54.803 1.00 87.94 79 ILE A C 1
ATOM 586 O O . ILE A 1 79 ? -32.476 1.070 54.027 1.00 87.94 79 ILE A O 1
ATOM 590 N N . GLY A 1 80 ? -34.146 -0.274 54.684 1.00 89.31 80 GLY A N 1
ATOM 591 C CA . GLY A 1 80 ? -33.926 -1.296 53.657 1.00 89.31 80 GLY A CA 1
ATOM 592 C C . GLY A 1 80 ? -34.130 -0.774 52.232 1.00 89.31 80 GLY A C 1
ATOM 593 O O . GLY A 1 80 ? -33.317 -1.055 51.356 1.00 89.31 80 GLY A O 1
ATOM 594 N N . GLY A 1 81 ? -35.164 0.038 52.008 1.00 88.44 81 GLY A N 1
ATOM 595 C CA . GLY A 1 81 ? -35.423 0.698 50.729 1.00 88.44 81 GLY A CA 1
ATOM 596 C C . GLY A 1 81 ? -34.326 1.694 50.355 1.00 88.44 81 GLY A C 1
ATOM 597 O O . GLY A 1 81 ? -33.854 1.674 49.223 1.00 88.44 81 GLY A O 1
ATOM 598 N N . GLY A 1 82 ? -33.857 2.506 51.311 1.00 87.69 82 GLY A N 1
ATOM 599 C CA . GLY A 1 82 ? -32.743 3.432 51.094 1.00 87.69 82 GLY A CA 1
ATOM 600 C C . GLY A 1 82 ? -31.445 2.716 50.707 1.00 87.69 82 GLY A C 1
ATOM 601 O O . GLY A 1 82 ? -30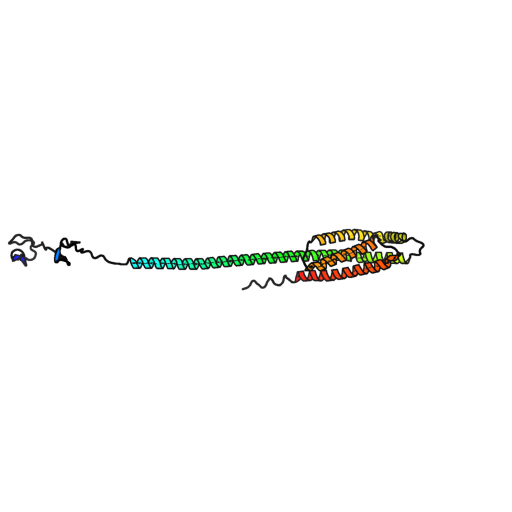.806 3.091 49.727 1.00 87.69 82 GLY A O 1
ATOM 602 N N . ILE A 1 83 ? -31.092 1.638 51.417 1.00 88.06 83 ILE A N 1
ATOM 603 C CA . ILE A 1 83 ? -29.929 0.801 51.077 1.00 88.06 83 ILE A CA 1
ATOM 604 C C . ILE A 1 83 ? -30.110 0.160 49.694 1.00 88.06 83 ILE A C 1
ATOM 606 O O . ILE A 1 83 ? -29.184 0.184 48.887 1.00 88.06 83 ILE A O 1
ATOM 610 N N . GLY A 1 84 ? -31.302 -0.367 49.395 1.00 91.31 84 GLY A N 1
ATOM 611 C CA . GLY A 1 84 ? -31.618 -0.971 48.100 1.00 91.31 84 GLY A CA 1
ATOM 612 C C . GLY A 1 84 ? -31.455 -0.001 46.927 1.00 91.31 84 GLY A C 1
ATOM 613 O O . GLY A 1 84 ? -30.855 -0.371 45.920 1.00 91.31 84 GLY A O 1
ATOM 614 N N . VAL A 1 85 ? -31.910 1.250 47.071 1.00 92.56 85 VAL A N 1
ATOM 615 C CA . VAL A 1 85 ? -31.735 2.301 46.051 1.00 92.56 85 VAL A CA 1
ATOM 616 C C . VAL A 1 85 ? -30.256 2.604 45.819 1.00 92.56 85 VAL A C 1
ATOM 618 O O . VAL A 1 85 ? -29.833 2.645 44.669 1.00 92.56 85 VAL A O 1
ATOM 621 N N . VAL A 1 86 ? -29.454 2.757 46.878 1.00 91.62 86 VAL A N 1
ATOM 622 C CA . VAL A 1 86 ? -28.012 3.045 46.750 1.00 91.62 86 VAL A CA 1
ATOM 623 C C . VAL A 1 86 ? -27.258 1.884 46.094 1.00 91.62 86 VAL A C 1
ATOM 625 O O . VAL A 1 86 ? -26.404 2.107 45.238 1.00 91.62 86 VAL A O 1
ATOM 628 N N . VAL A 1 87 ? -27.568 0.637 46.466 1.00 91.25 87 VAL A N 1
ATOM 629 C CA . VAL A 1 87 ? -26.966 -0.554 45.840 1.00 91.25 87 VAL A CA 1
ATOM 630 C C . VAL A 1 87 ? -27.344 -0.634 44.363 1.00 91.25 87 VAL A C 1
ATOM 632 O O . VAL A 1 87 ? -26.479 -0.888 43.528 1.00 91.25 87 VAL A O 1
ATOM 635 N N . HIS A 1 88 ? -28.610 -0.375 44.030 1.00 91.75 88 HIS A N 1
ATOM 636 C CA . HIS A 1 88 ? -29.066 -0.372 42.646 1.00 91.75 88 HIS A CA 1
ATOM 637 C C . HIS A 1 88 ? -28.410 0.748 41.828 1.00 91.75 88 HIS A C 1
ATOM 639 O O . HIS A 1 88 ? -27.936 0.481 40.730 1.00 91.75 88 HIS A O 1
ATOM 645 N N . GLN A 1 89 ? -28.296 1.962 42.380 1.00 91.25 89 GLN A N 1
ATOM 646 C CA . GLN A 1 89 ? -27.585 3.077 41.744 1.00 91.25 89 GLN A CA 1
ATOM 647 C C . GLN A 1 89 ? -26.133 2.709 41.420 1.00 91.25 89 GLN A C 1
ATOM 649 O O . GLN A 1 89 ? -25.724 2.846 40.272 1.00 91.25 89 GLN A O 1
ATOM 654 N N . LYS A 1 90 ? -25.384 2.151 42.383 1.00 93.06 90 LYS A N 1
ATOM 655 C CA . LYS A 1 90 ? -23.997 1.708 42.151 1.00 93.06 90 LYS A CA 1
ATOM 656 C C . LYS A 1 90 ? -23.884 0.587 41.119 1.00 93.06 90 LYS A C 1
ATOM 658 O O . LYS A 1 90 ? -22.919 0.563 40.364 1.00 93.06 90 LYS A O 1
ATOM 663 N N . ALA A 1 91 ? -24.832 -0.350 41.097 1.00 92.94 91 ALA A N 1
ATOM 664 C CA . ALA A 1 91 ? -24.851 -1.415 40.096 1.00 92.94 91 ALA A CA 1
ATOM 665 C C . ALA A 1 91 ? -25.069 -0.844 38.686 1.00 92.94 91 ALA A C 1
ATOM 667 O O . ALA A 1 91 ? -24.306 -1.164 37.781 1.00 92.94 91 ALA A O 1
ATOM 668 N N . VAL A 1 92 ? -26.033 0.071 38.531 1.00 94.50 92 VAL A N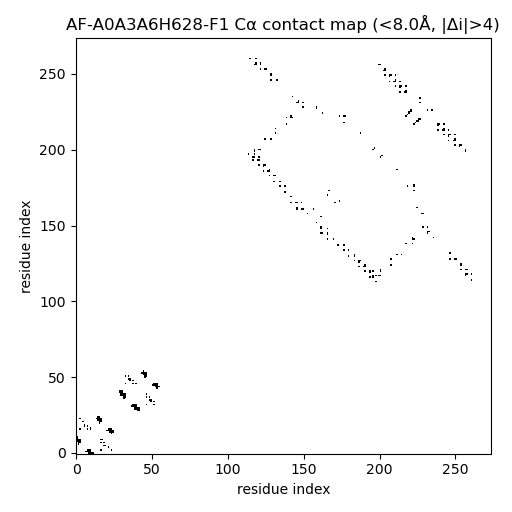 1
ATOM 669 C CA . VAL A 1 92 ? -26.311 0.754 37.257 1.00 94.50 92 VAL A CA 1
ATOM 670 C C . VAL A 1 92 ? -25.122 1.613 36.805 1.00 94.50 92 VAL A C 1
ATOM 672 O O . VAL A 1 92 ? -24.772 1.600 35.629 1.00 94.50 92 VAL A O 1
ATOM 675 N N . GLU A 1 93 ? -24.473 2.350 37.712 1.00 95.44 93 GLU A N 1
ATOM 676 C CA . GLU A 1 93 ? -23.264 3.131 37.400 1.00 95.44 93 GLU A CA 1
ATOM 677 C C . GLU A 1 93 ? -22.105 2.239 36.949 1.00 95.44 93 GLU A C 1
ATOM 679 O O . GLU A 1 93 ? -21.448 2.543 35.955 1.00 95.44 93 GLU A O 1
ATOM 684 N N . LYS A 1 94 ? -21.887 1.115 37.642 1.00 95.69 94 LYS A N 1
ATOM 685 C CA . LYS A 1 94 ? -20.861 0.138 37.278 1.00 95.69 94 LYS A CA 1
ATOM 686 C C . LYS A 1 94 ? -21.115 -0.456 35.890 1.00 95.69 94 LYS A C 1
ATOM 688 O O . LYS A 1 94 ? -20.188 -0.512 35.092 1.00 95.69 94 LYS A O 1
ATOM 693 N N . GLU A 1 95 ? -22.351 -0.853 35.589 1.00 94.81 95 GLU A N 1
ATOM 694 C CA . GLU A 1 95 ? -22.720 -1.383 34.269 1.00 94.81 95 GLU A CA 1
ATOM 695 C C . GLU A 1 95 ? -22.498 -0.348 33.156 1.00 94.81 95 GLU A C 1
ATOM 697 O O . GLU A 1 95 ? -21.953 -0.682 32.106 1.00 94.81 95 GLU A O 1
ATOM 702 N N . ARG A 1 96 ? -22.861 0.923 33.386 1.00 96.00 96 ARG A N 1
ATOM 703 C CA . ARG A 1 96 ? -22.608 2.012 32.424 1.00 96.00 96 ARG A CA 1
ATOM 704 C C . ARG A 1 96 ? -21.116 2.233 32.179 1.00 96.00 96 ARG A C 1
ATOM 706 O O . ARG A 1 96 ? -20.718 2.383 31.030 1.00 96.00 96 ARG A O 1
ATOM 713 N N . TYR A 1 97 ? -20.312 2.234 33.241 1.00 94.25 97 TYR A N 1
ATOM 714 C CA . TYR A 1 97 ? -18.860 2.372 33.140 1.00 94.25 97 TYR A CA 1
ATOM 715 C C . TYR A 1 97 ? -18.226 1.204 32.370 1.00 94.25 97 TYR A C 1
ATOM 717 O O . TYR A 1 97 ? -17.391 1.418 31.498 1.00 94.25 97 TYR A O 1
ATOM 725 N N . GLU A 1 98 ? -18.649 -0.034 32.641 1.00 96.00 98 GLU A N 1
ATOM 726 C CA . GLU A 1 98 ? -18.159 -1.215 31.919 1.00 96.00 98 GLU A CA 1
ATOM 727 C C . GLU A 1 98 ? -18.530 -1.178 30.428 1.00 96.00 98 GLU A C 1
ATOM 729 O O . GLU A 1 98 ? -17.709 -1.551 29.592 1.00 96.00 98 GLU A O 1
ATOM 734 N N . GLN A 1 99 ? -19.727 -0.688 30.083 1.00 96.38 99 GLN A N 1
ATOM 735 C CA . GLN A 1 99 ? -20.137 -0.481 28.689 1.00 96.38 99 GLN A CA 1
ATOM 736 C C . GLN A 1 99 ? -19.298 0.591 27.983 1.00 96.38 99 GLN A C 1
ATOM 738 O O . GLN A 1 99 ? -18.876 0.382 26.848 1.00 96.38 99 GLN A O 1
ATOM 743 N N . GLU A 1 100 ? -19.041 1.723 28.640 1.00 96.00 100 GLU A N 1
ATOM 744 C CA . GLU A 1 100 ? -18.213 2.804 28.093 1.00 96.00 100 GLU A CA 1
ATOM 745 C C . GLU A 1 100 ? -16.772 2.336 27.859 1.00 96.00 100 GLU A C 1
ATOM 747 O O . GLU A 1 100 ? -16.230 2.514 26.770 1.00 96.00 100 GLU A O 1
ATOM 752 N N . LEU A 1 101 ? -16.201 1.622 28.831 1.00 96.88 101 LEU A N 1
ATOM 753 C CA . LEU A 1 101 ? -14.864 1.047 28.735 1.00 96.88 101 LEU A CA 1
ATOM 754 C C . LEU A 1 101 ? -14.758 -0.032 27.643 1.00 96.88 101 LEU A C 1
ATOM 756 O O . LEU A 1 101 ? -13.710 -0.167 27.014 1.00 96.88 101 LEU A O 1
ATOM 760 N N . ALA A 1 102 ? -15.810 -0.825 27.421 1.00 96.25 102 ALA A N 1
ATOM 761 C CA . ALA A 1 102 ? -15.848 -1.792 26.324 1.00 96.25 102 ALA A CA 1
ATOM 762 C C . ALA A 1 102 ? -15.884 -1.085 24.959 1.00 96.25 102 ALA A C 1
ATOM 764 O O . ALA A 1 102 ? -15.097 -1.425 24.080 1.00 96.25 102 ALA A O 1
ATOM 765 N N . ALA A 1 103 ? -16.726 -0.057 24.811 1.00 95.88 103 ALA A N 1
ATOM 766 C CA . ALA A 1 103 ? -16.816 0.727 23.582 1.00 95.88 103 ALA A CA 1
ATOM 767 C C . ALA A 1 103 ? -15.512 1.482 23.266 1.00 95.88 103 ALA A C 1
ATOM 769 O O . ALA A 1 103 ? -15.141 1.615 22.102 1.00 95.88 103 ALA A O 1
ATOM 770 N N . GLU A 1 104 ? -14.805 1.975 24.285 1.00 96.31 104 GLU A N 1
ATOM 771 C CA . GLU A 1 104 ? -13.500 2.617 24.111 1.00 96.31 104 GLU A CA 1
ATOM 772 C C . GLU A 1 104 ? -12.434 1.628 23.623 1.00 96.31 104 GLU A C 1
ATOM 774 O O . GLU A 1 104 ? -11.713 1.930 22.673 1.00 96.31 104 GLU A O 1
ATOM 779 N N . ARG A 1 105 ? -12.379 0.420 24.200 1.00 96.19 105 ARG A N 1
ATOM 780 C CA . ARG A 1 105 ? -11.460 -0.634 23.739 1.00 96.19 105 ARG A CA 1
ATOM 781 C C . ARG A 1 105 ? -11.734 -1.051 22.302 1.00 96.19 105 ARG A C 1
ATOM 783 O O . ARG A 1 105 ? -10.795 -1.143 21.524 1.00 96.19 105 ARG A O 1
ATOM 790 N N . GLU A 1 106 ? -12.999 -1.245 21.935 1.00 96.12 106 GLU A N 1
ATOM 791 C CA . GLU A 1 106 ? -13.372 -1.577 20.554 1.00 96.12 106 GLU A CA 1
ATOM 792 C C . GLU A 1 106 ? -12.924 -0.487 19.567 1.00 96.12 106 GLU A C 1
ATOM 794 O O . GLU A 1 106 ? -12.414 -0.800 18.493 1.00 96.12 106 GLU A O 1
ATOM 799 N N . ARG A 1 107 ? -13.051 0.798 19.934 1.00 95.06 107 ARG A N 1
ATOM 800 C CA . ARG A 1 107 ? -12.548 1.914 19.112 1.00 95.06 107 ARG A CA 1
ATOM 801 C C . ARG A 1 107 ? -11.028 1.897 18.979 1.00 95.06 107 ARG A C 1
ATOM 803 O O . ARG A 1 107 ? -10.528 2.078 17.877 1.00 95.06 107 ARG A O 1
ATOM 810 N N . GLN A 1 108 ? -10.305 1.668 20.074 1.00 95.69 108 GLN A N 1
ATOM 811 C CA . GLN A 1 108 ? -8.841 1.592 20.053 1.00 95.69 108 GLN A CA 1
ATOM 812 C C . GLN A 1 108 ? -8.337 0.393 19.241 1.00 95.69 108 GLN A C 1
ATOM 814 O O . GLN A 1 108 ? -7.356 0.509 18.514 1.00 95.69 108 GLN A O 1
ATOM 819 N N . GLU A 1 109 ? -9.006 -0.757 19.342 1.00 95.38 109 GLU A N 1
ATOM 820 C CA . GLU A 1 109 ? -8.692 -1.941 18.540 1.00 95.38 109 GLU A CA 1
ATOM 821 C C . GLU A 1 109 ? -8.952 -1.693 17.049 1.00 95.38 109 GLU A C 1
ATOM 823 O O . GLU A 1 109 ? -8.119 -2.061 16.220 1.00 95.38 109 GLU A O 1
ATOM 828 N N . ALA A 1 110 ? -10.055 -1.020 16.707 1.00 92.69 110 ALA A N 1
ATOM 829 C CA . ALA A 1 110 ? -10.356 -0.635 15.331 1.00 92.69 110 ALA A CA 1
ATOM 830 C C . ALA A 1 110 ? -9.324 0.356 14.767 1.00 92.69 110 ALA A C 1
ATOM 832 O O . ALA A 1 110 ? -8.840 0.149 13.656 1.00 92.69 110 ALA A O 1
ATOM 833 N N . GLU A 1 111 ? -8.939 1.382 15.534 1.00 92.38 111 GLU A N 1
ATOM 834 C CA . GLU A 1 111 ? -7.921 2.352 15.107 1.00 92.38 111 GLU A CA 1
ATOM 835 C C . GLU A 1 111 ? -6.546 1.693 14.957 1.00 92.38 111 GLU A C 1
ATOM 837 O O . GLU A 1 111 ? -5.838 1.928 13.980 1.00 92.38 111 GLU A O 1
ATOM 842 N N . ARG A 1 112 ? -6.184 0.777 15.865 1.00 92.75 112 ARG A N 1
ATOM 843 C CA . ARG A 1 112 ? -4.944 0.005 15.736 1.00 92.75 112 ARG A CA 1
ATOM 844 C C . ARG A 1 112 ? -4.948 -0.847 14.469 1.00 92.75 112 ARG A C 1
ATOM 846 O O . ARG A 1 112 ? -3.977 -0.808 13.722 1.00 92.75 112 ARG A O 1
ATOM 853 N N . ALA A 1 113 ? -6.024 -1.591 14.211 1.00 91.88 113 ALA A N 1
ATOM 854 C CA . ALA A 1 113 ? -6.139 -2.426 13.015 1.00 91.88 113 ALA A CA 1
ATOM 855 C C . ALA A 1 113 ? -6.067 -1.587 11.728 1.00 91.88 113 ALA A C 1
ATOM 857 O O . ALA A 1 113 ? -5.413 -1.973 10.757 1.00 91.88 113 ALA A O 1
ATOM 858 N N . ARG A 1 114 ? -6.693 -0.408 11.741 1.00 92.06 114 ARG A N 1
ATOM 859 C CA . ARG A 1 114 ? -6.607 0.584 10.670 1.00 92.06 114 ARG A CA 1
ATOM 860 C C . ARG A 1 114 ? -5.170 1.061 10.445 1.00 92.06 114 ARG A C 1
ATOM 862 O O . ARG A 1 114 ? -4.678 1.015 9.318 1.00 92.06 114 ARG A O 1
ATOM 869 N N . GLN A 1 115 ? -4.471 1.463 11.504 1.00 91.12 115 GLN A N 1
ATOM 870 C CA . GLN A 1 115 ? -3.097 1.950 11.403 1.00 91.12 115 GLN A CA 1
ATOM 871 C C . GLN A 1 115 ? -2.122 0.845 10.968 1.00 91.12 115 GLN A C 1
ATOM 873 O O . GLN A 1 115 ? -1.221 1.092 10.164 1.00 91.12 115 GLN A O 1
ATOM 878 N N . GLU A 1 116 ? -2.312 -0.389 11.441 1.00 91.50 116 GLU A N 1
ATOM 879 C CA . GLU A 1 116 ? -1.557 -1.562 10.984 1.00 91.50 116 GLU A CA 1
ATOM 880 C C . GLU A 1 116 ? -1.699 -1.767 9.469 1.00 91.50 116 GLU A C 1
ATOM 882 O O . GLU A 1 116 ? -0.706 -2.034 8.790 1.00 91.50 116 GLU A O 1
ATOM 887 N N . LEU A 1 117 ? -2.902 -1.569 8.922 1.00 92.56 117 LEU A N 1
ATOM 888 C CA . LEU A 1 117 ? -3.179 -1.688 7.492 1.00 92.56 117 LEU A CA 1
ATOM 889 C C . LEU A 1 117 ? -2.479 -0.594 6.667 1.00 92.56 117 LEU A C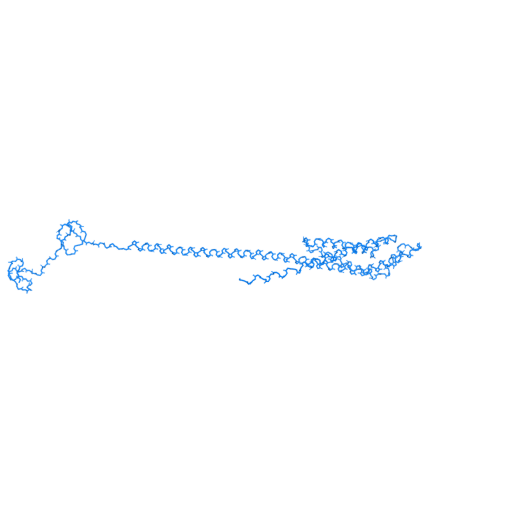 1
ATOM 891 O O . LEU A 1 117 ? -1.857 -0.892 5.644 1.00 92.56 117 LEU A O 1
ATOM 895 N N . ILE A 1 118 ? -2.527 0.659 7.136 1.00 91.88 118 ILE A N 1
ATOM 896 C CA . ILE A 1 118 ? -1.822 1.797 6.520 1.00 91.88 118 ILE A CA 1
ATOM 897 C C . ILE A 1 118 ? -0.308 1.548 6.520 1.00 91.88 118 ILE A C 1
ATOM 899 O O . ILE A 1 118 ? 0.353 1.707 5.489 1.00 91.88 118 ILE A O 1
ATOM 903 N N . ASN A 1 119 ? 0.240 1.108 7.654 1.00 91.69 119 ASN A N 1
ATOM 904 C CA . ASN A 1 119 ? 1.664 0.816 7.804 1.00 91.69 119 ASN A CA 1
ATOM 905 C C . ASN A 1 119 ? 2.101 -0.349 6.908 1.00 91.69 119 ASN A C 1
ATOM 907 O O . ASN A 1 119 ? 3.145 -0.265 6.257 1.00 91.69 119 ASN A O 1
ATOM 911 N N . ALA A 1 120 ? 1.300 -1.416 6.831 1.00 93.38 120 ALA A N 1
ATOM 912 C CA . ALA A 1 120 ? 1.557 -2.546 5.944 1.00 93.38 120 ALA A CA 1
ATOM 913 C C . ALA A 1 120 ? 1.599 -2.102 4.475 1.00 93.38 120 ALA A C 1
ATOM 915 O O . ALA A 1 120 ? 2.536 -2.449 3.750 1.00 93.38 120 ALA A O 1
ATOM 916 N N . TYR A 1 121 ? 0.634 -1.278 4.053 1.00 95.06 121 TYR A N 1
ATOM 917 C CA . TYR A 1 121 ? 0.608 -0.719 2.705 1.00 95.06 121 TYR A CA 1
ATOM 918 C C . TYR A 1 121 ? 1.834 0.161 2.427 1.00 95.06 121 TYR A C 1
ATOM 920 O O . TYR A 1 121 ? 2.520 -0.028 1.421 1.00 95.06 121 TYR A O 1
ATOM 928 N N . GLY A 1 122 ? 2.153 1.091 3.332 1.00 94.06 122 GLY A N 1
ATOM 929 C CA . GLY A 1 122 ? 3.304 1.988 3.208 1.00 94.06 122 GLY A CA 1
ATOM 930 C C . GLY A 1 122 ? 4.638 1.239 3.121 1.00 94.06 122 GLY A C 1
ATOM 931 O O . GLY A 1 122 ? 5.463 1.540 2.254 1.00 94.06 122 GLY A O 1
ATOM 932 N N . ALA A 1 123 ? 4.829 0.214 3.955 1.00 94.56 123 ALA A N 1
ATOM 933 C CA . ALA A 1 123 ? 6.017 -0.636 3.925 1.00 94.56 123 ALA A CA 1
ATOM 934 C C . ALA A 1 123 ? 6.153 -1.375 2.586 1.00 94.56 123 ALA A C 1
ATOM 936 O O . ALA A 1 123 ? 7.229 -1.375 1.982 1.00 94.56 123 ALA A O 1
ATOM 937 N N . LYS A 1 124 ? 5.054 -1.944 2.079 1.00 96.56 124 LYS A N 1
ATOM 938 C CA . LYS A 1 124 ? 5.059 -2.665 0.803 1.00 96.56 124 LYS A CA 1
ATOM 939 C C . LYS A 1 124 ? 5.250 -1.733 -0.397 1.00 96.56 124 LYS A C 1
ATOM 941 O O . LYS A 1 124 ? 5.978 -2.066 -1.330 1.00 96.56 124 LYS A O 1
ATOM 946 N N . ALA A 1 125 ? 4.679 -0.529 -0.355 1.00 97.06 125 ALA A N 1
ATOM 947 C CA . ALA A 1 125 ? 4.911 0.505 -1.360 1.00 97.06 125 ALA A CA 1
ATOM 948 C C . ALA A 1 125 ? 6.387 0.937 -1.392 1.00 97.06 125 ALA A C 1
ATOM 950 O O . ALA A 1 125 ? 6.960 1.123 -2.466 1.00 97.06 125 ALA A O 1
ATOM 951 N N . MET A 1 126 ? 7.032 1.044 -0.226 1.00 96.38 126 MET A N 1
ATOM 952 C CA . MET A 1 126 ? 8.463 1.330 -0.122 1.00 96.38 126 MET A CA 1
ATOM 953 C C . MET A 1 126 ? 9.329 0.198 -0.684 1.00 96.38 126 MET A C 1
ATOM 955 O O . MET A 1 126 ? 10.302 0.476 -1.387 1.00 96.38 126 MET A O 1
ATOM 959 N N . GLU A 1 127 ? 8.970 -1.059 -0.421 1.00 97.75 127 GLU A N 1
ATOM 960 C CA . GLU A 1 127 ? 9.619 -2.232 -1.015 1.00 97.75 127 GLU A CA 1
ATOM 961 C C . GLU A 1 127 ? 9.553 -2.180 -2.550 1.00 97.75 127 GLU A C 1
ATOM 963 O O . GLU A 1 127 ? 10.593 -2.236 -3.210 1.00 97.75 127 GLU A O 1
ATOM 968 N N . LEU A 1 128 ? 8.358 -1.957 -3.112 1.00 98.44 128 LEU A N 1
ATOM 969 C CA . LEU A 1 128 ? 8.158 -1.832 -4.557 1.00 98.44 128 LEU A CA 1
ATOM 970 C C . LEU A 1 128 ? 8.953 -0.664 -5.149 1.00 98.44 128 LEU A C 1
ATOM 972 O O . LEU A 1 128 ? 9.646 -0.825 -6.153 1.00 98.44 128 LEU A O 1
ATOM 976 N N . ASN A 1 129 ? 8.900 0.505 -4.507 1.00 97.94 129 ASN A N 1
ATOM 977 C CA . ASN A 1 129 ? 9.664 1.675 -4.924 1.00 97.94 129 ASN A CA 1
ATOM 978 C C . ASN A 1 129 ? 11.170 1.375 -4.979 1.00 97.94 129 ASN A C 1
ATOM 980 O O . ASN A 1 129 ? 11.847 1.771 -5.925 1.00 97.94 129 ASN A O 1
ATOM 984 N N . ASN A 1 130 ? 11.715 0.686 -3.977 1.00 97.69 130 ASN A N 1
ATOM 985 C CA . ASN A 1 130 ? 13.138 0.355 -3.944 1.00 97.69 130 ASN A CA 1
ATOM 986 C C . ASN A 1 130 ? 13.513 -0.653 -5.036 1.00 97.69 130 ASN A C 1
ATOM 988 O O . ASN A 1 130 ? 14.545 -0.480 -5.685 1.00 97.69 130 ASN A O 1
ATOM 992 N N . ALA A 1 131 ? 12.666 -1.660 -5.271 1.00 98.44 131 ALA A N 1
ATOM 993 C CA . ALA A 1 131 ? 12.871 -2.644 -6.328 1.00 98.44 131 ALA A CA 1
ATOM 994 C C . ALA A 1 131 ? 12.895 -1.983 -7.717 1.00 98.44 131 ALA A C 1
ATOM 996 O O . ALA A 1 131 ? 13.841 -2.189 -8.478 1.00 98.44 131 ALA A O 1
ATOM 997 N N . ILE A 1 132 ? 11.922 -1.110 -8.011 1.00 98.56 132 ILE A N 1
ATOM 998 C CA . ILE A 1 132 ? 11.859 -0.371 -9.280 1.00 98.56 132 ILE A CA 1
ATOM 999 C C . ILE A 1 132 ? 13.058 0.575 -9.429 1.00 98.56 132 ILE A C 1
ATOM 1001 O O . ILE A 1 132 ? 13.713 0.564 -10.470 1.00 98.56 132 ILE A O 1
ATOM 1005 N N . ASN A 1 133 ? 13.414 1.353 -8.402 1.00 96.12 133 ASN A N 1
ATOM 1006 C CA . ASN A 1 133 ? 14.588 2.238 -8.465 1.00 96.12 133 ASN A CA 1
ATOM 1007 C C . ASN A 1 133 ? 15.898 1.462 -8.686 1.00 96.12 133 ASN A C 1
ATOM 1009 O O . ASN A 1 133 ? 16.820 1.966 -9.324 1.00 96.12 133 ASN A O 1
ATOM 1013 N N . GLY A 1 134 ? 15.980 0.211 -8.224 1.00 96.88 134 GLY A N 1
ATOM 1014 C CA . GLY A 1 134 ? 17.129 -0.660 -8.466 1.00 96.88 134 GLY A CA 1
ATOM 1015 C C . GLY A 1 134 ? 17.431 -0.901 -9.951 1.00 96.88 134 GLY A C 1
ATOM 1016 O O . GLY A 1 134 ? 18.583 -1.187 -10.291 1.00 96.88 134 GLY A O 1
ATOM 1017 N N . THR A 1 135 ? 16.437 -0.757 -10.833 1.00 97.44 135 THR A N 1
ATOM 1018 C CA . THR A 1 135 ? 16.548 -0.970 -12.292 1.00 97.44 135 THR A CA 1
ATOM 1019 C C . THR A 1 135 ? 17.242 0.180 -13.027 1.00 97.44 135 THR A C 1
ATOM 1021 O O . THR A 1 135 ? 17.753 -0.000 -14.133 1.00 97.44 135 THR A O 1
ATOM 1024 N N . GLU A 1 136 ? 17.343 1.356 -12.395 1.00 95.19 136 GLU A N 1
ATOM 1025 C CA . GLU A 1 136 ? 17.772 2.602 -13.038 1.00 95.19 136 GLU A CA 1
ATOM 1026 C C . GLU A 1 136 ? 19.161 2.502 -13.684 1.00 95.19 136 GLU A C 1
ATOM 1028 O O . GLU A 1 136 ? 19.362 2.968 -14.806 1.00 95.19 136 GLU A O 1
ATOM 1033 N N . ASN A 1 137 ? 20.120 1.858 -13.016 1.00 95.88 137 ASN A N 1
ATOM 1034 C CA . ASN A 1 137 ? 21.480 1.717 -13.542 1.00 95.88 137 ASN A CA 1
ATOM 1035 C C . ASN A 1 137 ? 21.518 0.896 -14.837 1.00 95.88 137 ASN A C 1
ATOM 1037 O O . ASN A 1 137 ? 22.162 1.305 -15.803 1.00 95.88 137 ASN A O 1
ATOM 1041 N N . ASN A 1 138 ? 20.797 -0.227 -14.875 1.00 96.69 138 ASN A N 1
ATOM 1042 C CA . ASN A 1 138 ? 20.742 -1.086 -16.055 1.00 96.69 138 ASN A CA 1
ATOM 1043 C C . ASN A 1 138 ? 19.952 -0.413 -17.180 1.00 96.69 138 ASN A C 1
ATOM 1045 O O . ASN A 1 138 ? 20.387 -0.439 -18.327 1.00 96.69 138 ASN A O 1
ATOM 1049 N N . PHE A 1 139 ? 18.856 0.279 -16.864 1.00 97.12 139 PHE A N 1
ATOM 1050 C CA . PHE A 1 139 ? 18.126 1.078 -17.851 1.00 97.12 139 PHE A CA 1
ATOM 1051 C C . PHE A 1 139 ? 18.986 2.195 -18.448 1.00 97.12 139 PHE A C 1
ATOM 1053 O O . PHE A 1 139 ? 18.972 2.393 -19.660 1.00 97.12 139 PHE A O 1
ATOM 1060 N N . ASN A 1 140 ? 19.775 2.902 -17.636 1.00 96.25 140 ASN A N 1
ATOM 1061 C CA . ASN A 1 140 ? 20.693 3.927 -18.131 1.00 96.25 140 ASN A CA 1
ATOM 1062 C C . ASN A 1 140 ? 21.801 3.334 -19.018 1.00 96.25 140 ASN A C 1
ATOM 1064 O O . ASN A 1 140 ? 22.154 3.941 -20.031 1.00 96.25 140 ASN A O 1
ATOM 1068 N N . LEU A 1 141 ? 22.325 2.150 -18.677 1.00 96.12 141 LEU A N 1
ATOM 1069 C CA . LEU A 1 141 ? 23.286 1.442 -19.523 1.00 96.12 141 LEU A CA 1
ATOM 1070 C C . LEU A 1 141 ? 22.666 1.071 -20.874 1.00 96.12 141 LEU A C 1
ATOM 1072 O O . LEU A 1 141 ? 23.222 1.429 -21.909 1.00 96.12 141 LEU A O 1
ATOM 1076 N N . LEU A 1 142 ? 21.513 0.395 -20.866 1.00 94.94 142 LEU A N 1
ATOM 1077 C CA . LEU A 1 142 ? 20.817 -0.026 -22.084 1.00 94.94 142 LEU A CA 1
ATOM 1078 C C . LEU A 1 142 ? 20.473 1.178 -22.964 1.00 94.94 142 LEU A C 1
ATOM 1080 O O . LEU A 1 142 ? 20.765 1.169 -24.156 1.00 94.94 142 LEU A O 1
ATOM 1084 N N . SER A 1 143 ? 19.948 2.249 -22.367 1.0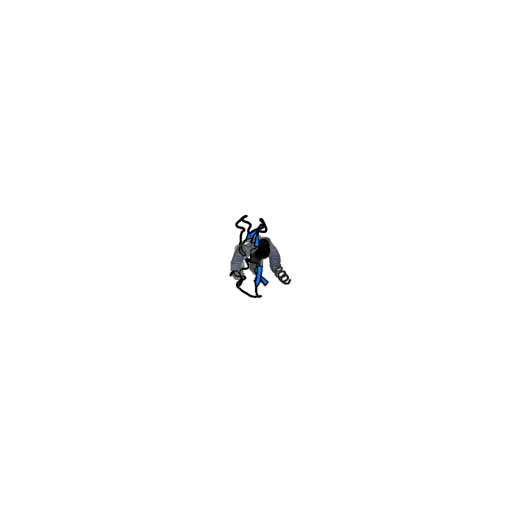0 95.06 143 SER A N 1
ATOM 1085 C CA . SER A 1 143 ? 19.664 3.511 -23.053 1.00 95.06 143 SER A CA 1
ATOM 1086 C C . SER A 1 143 ? 20.901 4.077 -23.762 1.00 95.06 143 SER A C 1
ATOM 1088 O O . SER A 1 143 ? 20.848 4.372 -24.954 1.00 95.06 143 SER A O 1
ATOM 1090 N N . SER A 1 144 ? 22.048 4.137 -23.076 1.00 94.44 144 SER A N 1
ATOM 1091 C CA . SER A 1 144 ? 23.319 4.600 -23.656 1.00 94.44 144 SER A CA 1
ATOM 1092 C C . SER A 1 144 ? 23.809 3.708 -24.805 1.00 94.44 144 SER A C 1
ATOM 1094 O O . SER A 1 144 ? 24.281 4.200 -25.836 1.00 94.44 144 SER A O 1
ATOM 1096 N N . MET A 1 145 ? 23.674 2.388 -24.653 1.00 92.56 145 MET A N 1
ATOM 1097 C CA . MET A 1 145 ? 24.075 1.410 -25.667 1.00 92.56 145 MET A CA 1
ATOM 1098 C C . MET A 1 145 ? 23.215 1.527 -26.925 1.00 92.56 145 MET A C 1
ATOM 1100 O O . MET A 1 145 ? 23.750 1.599 -28.035 1.00 92.56 145 MET A O 1
ATOM 1104 N N . TYR A 1 146 ? 21.896 1.629 -26.760 1.00 91.06 146 TYR A N 1
ATOM 1105 C CA . TYR A 1 146 ? 20.985 1.845 -27.873 1.00 91.06 146 TYR A CA 1
ATOM 1106 C C . TYR A 1 146 ? 21.192 3.219 -28.524 1.00 91.06 146 TYR A C 1
ATOM 1108 O O . TYR A 1 146 ? 21.317 3.273 -29.747 1.00 91.06 146 TYR A O 1
ATOM 1116 N N . ASP A 1 147 ? 21.346 4.313 -27.770 1.00 90.19 147 ASP A N 1
ATOM 1117 C CA . ASP A 1 147 ? 21.620 5.644 -28.342 1.00 90.19 147 ASP A CA 1
ATOM 1118 C C . ASP A 1 147 ? 22.901 5.640 -29.191 1.00 90.19 147 ASP A C 1
ATOM 1120 O O . ASP A 1 147 ? 22.902 6.076 -30.346 1.00 90.19 147 ASP A O 1
ATOM 1124 N N . THR A 1 148 ? 23.971 5.036 -28.666 1.00 86.88 148 THR A N 1
ATOM 1125 C CA . THR A 1 148 ? 25.237 4.875 -29.391 1.00 86.88 148 THR A CA 1
ATOM 1126 C C . THR A 1 148 ? 25.038 4.065 -30.672 1.00 86.88 148 THR A C 1
ATOM 1128 O O . THR A 1 148 ? 25.497 4.472 -31.739 1.00 86.88 148 THR A O 1
ATOM 1131 N N . SER A 1 149 ? 24.320 2.939 -30.594 1.00 82.81 149 SER A N 1
ATOM 1132 C CA . SER A 1 149 ? 24.065 2.072 -31.749 1.00 82.81 149 SER A CA 1
ATOM 1133 C C . SER A 1 149 ? 23.252 2.782 -32.841 1.00 82.81 149 SER A C 1
ATOM 1135 O O . SER A 1 149 ? 23.622 2.738 -34.015 1.00 82.81 149 SER A O 1
ATOM 1137 N N . THR A 1 150 ? 22.209 3.529 -32.462 1.00 78.81 150 THR A N 1
ATOM 1138 C CA . THR A 1 150 ? 21.363 4.276 -33.403 1.00 78.81 150 THR A CA 1
ATOM 1139 C C . THR A 1 150 ? 22.112 5.446 -34.042 1.00 78.81 150 THR A C 1
ATOM 1141 O O . THR A 1 150 ? 21.894 5.738 -35.218 1.00 78.81 150 THR A O 1
ATOM 1144 N N . GLY A 1 151 ? 23.057 6.068 -33.327 1.00 75.25 151 GLY A N 1
ATOM 1145 C CA . GLY A 1 151 ? 23.960 7.086 -33.872 1.00 75.25 151 GLY A CA 1
ATOM 1146 C C . GLY A 1 151 ? 24.954 6.556 -34.915 1.00 75.25 151 GLY A C 1
ATOM 1147 O O . GLY A 1 151 ? 25.414 7.323 -35.761 1.00 75.25 151 GLY A O 1
ATOM 1148 N N . ILE A 1 152 ? 25.258 5.254 -34.892 1.00 70.75 152 ILE A N 1
ATOM 1149 C CA . ILE A 1 152 ? 26.153 4.572 -35.844 1.00 70.75 152 ILE A CA 1
ATOM 1150 C C . ILE A 1 152 ? 25.382 4.049 -37.072 1.00 70.75 152 ILE A C 1
ATOM 1152 O O . ILE A 1 152 ? 25.993 3.513 -37.997 1.00 70.75 152 ILE A O 1
ATOM 1156 N N . ASN A 1 153 ? 24.055 4.217 -37.145 1.00 64.50 153 ASN A N 1
ATOM 1157 C CA . ASN A 1 153 ? 23.268 3.747 -38.284 1.00 64.50 153 ASN A CA 1
ATOM 1158 C C . ASN A 1 153 ? 23.676 4.456 -39.592 1.00 64.50 153 ASN A C 1
ATOM 1160 O O . ASN A 1 153 ? 23.206 5.539 -39.928 1.00 64.50 153 ASN A O 1
ATOM 1164 N N . THR A 1 154 ? 24.575 3.815 -40.341 1.00 58.22 154 THR A N 1
ATOM 1165 C CA . THR A 1 154 ? 25.127 4.292 -41.616 1.00 58.22 154 THR A CA 1
ATOM 1166 C C . THR A 1 154 ? 24.249 3.928 -42.819 1.00 58.22 154 THR A C 1
ATOM 1168 O O . THR A 1 154 ? 24.663 4.125 -43.959 1.00 58.22 154 THR A O 1
ATOM 1171 N N . GLY A 1 155 ? 23.052 3.364 -42.601 1.00 61.06 155 GLY A N 1
ATOM 1172 C CA . GLY A 1 155 ? 22.158 2.888 -43.664 1.00 61.06 155 GLY A CA 1
ATOM 1173 C C . GLY A 1 155 ? 22.637 1.618 -44.382 1.00 61.06 155 GLY A C 1
ATOM 1174 O O . GLY A 1 155 ? 21.946 1.125 -45.270 1.00 61.06 155 GLY A O 1
ATOM 1175 N N . LEU A 1 156 ? 23.804 1.081 -44.004 1.00 60.66 156 LEU A N 1
ATOM 1176 C CA . LEU A 1 156 ? 24.377 -0.150 -44.558 1.00 60.66 156 LEU A CA 1
ATOM 1177 C C . LEU A 1 156 ? 23.906 -1.414 -43.818 1.00 60.66 156 LEU A C 1
ATOM 1179 O O . LEU A 1 156 ? 23.956 -2.511 -44.369 1.00 60.66 156 LEU A O 1
ATOM 1183 N N . LEU A 1 157 ? 23.476 -1.254 -42.565 1.00 64.06 157 LEU A N 1
ATOM 1184 C CA . LEU A 1 157 ? 23.011 -2.313 -41.675 1.00 64.06 157 LEU A CA 1
ATOM 1185 C C . LEU A 1 157 ? 21.542 -2.034 -41.343 1.00 64.06 157 LEU A C 1
ATOM 1187 O O . LEU A 1 157 ? 21.168 -0.885 -41.102 1.00 64.06 157 LEU A O 1
ATOM 1191 N N . GLY A 1 158 ? 20.700 -3.066 -41.407 1.00 65.31 158 GLY A N 1
ATOM 1192 C CA . GLY A 1 158 ? 19.270 -2.941 -41.117 1.00 65.31 158 GLY A CA 1
ATOM 1193 C C . GLY A 1 158 ? 19.004 -2.573 -39.650 1.00 65.31 158 GLY A C 1
ATOM 1194 O O . GLY A 1 158 ? 19.876 -2.780 -38.808 1.00 65.31 158 GLY A O 1
ATOM 1195 N N . PRO A 1 159 ? 17.812 -2.044 -39.323 1.00 65.81 159 PRO A N 1
ATOM 1196 C CA . PRO A 1 159 ? 17.456 -1.648 -37.957 1.00 65.81 159 PRO A CA 1
ATOM 1197 C C . PRO A 1 159 ? 17.586 -2.801 -36.949 1.00 65.81 159 PRO A C 1
ATOM 1199 O O . PRO A 1 159 ? 18.078 -2.578 -35.848 1.00 65.81 159 PRO A O 1
ATOM 1202 N N . ASP A 1 160 ? 17.257 -4.025 -37.366 1.00 70.75 160 ASP A N 1
ATOM 1203 C CA . ASP A 1 160 ? 17.294 -5.228 -36.523 1.00 70.75 160 ASP A CA 1
ATOM 1204 C C . ASP A 1 160 ? 18.723 -5.610 -36.098 1.00 70.75 160 ASP A C 1
ATOM 1206 O O . ASP A 1 160 ? 18.939 -6.111 -35.000 1.00 70.75 160 ASP A O 1
ATOM 1210 N N . PHE A 1 161 ? 19.731 -5.285 -36.920 1.00 76.81 161 PHE A N 1
ATOM 1211 C CA . PHE A 1 161 ? 21.134 -5.564 -36.595 1.00 76.81 161 PHE A CA 1
ATOM 1212 C C . PHE A 1 161 ? 21.591 -4.828 -35.329 1.00 76.81 161 PHE A C 1
ATOM 1214 O O . PHE A 1 161 ? 22.400 -5.344 -34.561 1.00 76.81 161 PHE A O 1
ATOM 1221 N N . PHE A 1 162 ? 21.101 -3.605 -35.118 1.00 74.06 162 PHE A N 1
ATOM 1222 C CA . PHE A 1 162 ? 21.505 -2.791 -33.974 1.00 74.06 162 PHE A CA 1
ATOM 1223 C C . PHE A 1 162 ? 20.886 -3.300 -32.673 1.00 74.06 162 PHE A C 1
ATOM 1225 O O . PHE A 1 162 ? 21.573 -3.316 -31.651 1.00 74.06 162 PHE A O 1
ATOM 1232 N N . THR A 1 163 ? 19.636 -3.762 -32.725 1.00 76.25 163 THR A N 1
ATOM 1233 C CA . THR A 1 163 ? 18.961 -4.371 -31.576 1.00 76.25 163 THR A CA 1
ATOM 1234 C C . THR A 1 163 ? 19.652 -5.672 -31.178 1.00 76.25 163 THR A C 1
ATOM 1236 O O . THR A 1 163 ? 20.113 -5.777 -30.044 1.00 76.25 163 THR A O 1
ATOM 1239 N N . ASP A 1 164 ? 19.883 -6.584 -32.128 1.00 84.50 164 ASP A N 1
ATOM 1240 C CA . ASP A 1 164 ? 20.584 -7.854 -31.882 1.00 84.50 164 ASP A CA 1
ATOM 1241 C C . ASP A 1 164 ? 22.002 -7.644 -31.317 1.00 84.50 164 ASP A C 1
ATOM 1243 O O . ASP A 1 164 ? 22.477 -8.397 -30.463 1.00 84.50 164 ASP A O 1
ATOM 1247 N N . TYR A 1 165 ? 22.701 -6.601 -31.780 1.00 84.38 165 TYR A N 1
ATOM 1248 C CA . TYR A 1 165 ? 24.037 -6.259 -31.294 1.00 84.38 165 TYR A CA 1
ATOM 1249 C C . TYR A 1 165 ? 24.030 -5.826 -29.824 1.00 84.38 165 TYR A C 1
ATOM 1251 O O . TYR A 1 165 ? 24.858 -6.296 -29.037 1.00 84.38 165 TYR A O 1
ATOM 1259 N N . VAL A 1 166 ? 23.106 -4.940 -29.442 1.00 86.06 166 VAL A N 1
ATOM 1260 C CA . VAL A 1 166 ? 22.972 -4.501 -28.047 1.00 86.06 166 VAL A CA 1
ATOM 1261 C C . VAL A 1 166 ? 22.489 -5.654 -27.17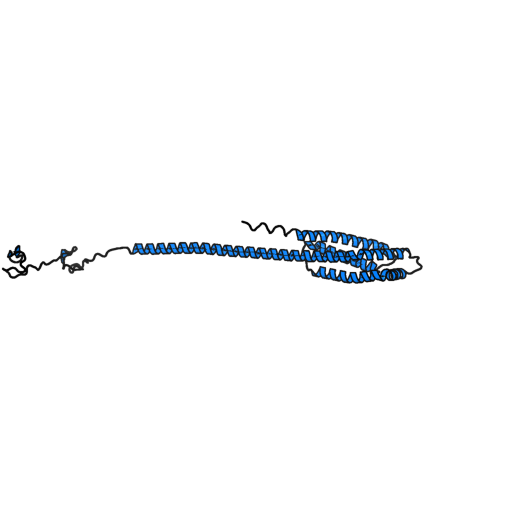4 1.00 86.06 166 VAL A C 1
ATOM 1263 O O . VAL A 1 166 ? 23.050 -5.859 -26.100 1.00 86.06 166 VAL A O 1
ATOM 1266 N N . GLU A 1 167 ? 21.541 -6.463 -27.646 1.00 86.81 167 GLU A N 1
ATOM 1267 C CA . GLU A 1 167 ? 21.083 -7.652 -26.925 1.00 86.81 167 GLU A CA 1
ATOM 1268 C C . GLU A 1 167 ? 22.220 -8.643 -26.653 1.00 86.81 167 GLU A C 1
ATOM 1270 O O . GLU A 1 167 ? 22.333 -9.162 -25.540 1.00 86.81 167 GLU A O 1
ATOM 1275 N N . GLY A 1 168 ? 23.106 -8.865 -27.628 1.00 90.44 168 GLY A N 1
ATOM 1276 C CA . GLY A 1 168 ? 24.281 -9.720 -27.470 1.00 90.44 168 GLY A CA 1
ATOM 1277 C C . GLY A 1 168 ? 25.317 -9.164 -26.488 1.00 90.44 168 GLY A C 1
ATOM 1278 O O . GLY A 1 168 ? 25.873 -9.913 -25.685 1.00 90.44 168 GLY A O 1
ATOM 1279 N N . LEU A 1 169 ? 25.578 -7.854 -26.518 1.00 92.12 169 LEU A N 1
ATOM 1280 C CA . LEU A 1 169 ? 26.540 -7.220 -25.608 1.00 92.12 169 LEU A CA 1
ATOM 1281 C C . LEU A 1 169 ? 26.018 -7.084 -24.176 1.00 92.12 169 LEU A C 1
ATOM 1283 O O . LEU A 1 169 ? 26.786 -7.250 -23.232 1.00 92.12 169 LEU A O 1
ATOM 1287 N N . CYS A 1 170 ? 24.729 -6.787 -24.023 1.00 94.50 170 CYS A N 1
ATOM 1288 C CA . CYS A 1 170 ? 24.071 -6.524 -22.744 1.00 94.50 170 CYS A CA 1
ATOM 1289 C C . CYS A 1 170 ? 23.217 -7.706 -22.269 1.00 94.50 170 CYS A C 1
ATOM 1291 O O . CYS A 1 170 ? 22.300 -7.535 -21.466 1.00 94.50 170 CYS A O 1
ATOM 1293 N N . SER A 1 171 ? 23.497 -8.922 -22.752 1.00 95.19 171 SER A N 1
ATOM 1294 C CA . SER A 1 171 ? 22.716 -10.119 -22.416 1.00 95.19 171 SER A CA 1
ATOM 1295 C C . SER A 1 171 ? 22.626 -10.360 -20.905 1.00 95.19 171 SER A C 1
ATOM 1297 O O . SER A 1 171 ? 21.593 -10.806 -20.406 1.00 95.19 171 SER A O 1
ATOM 1299 N N . SER A 1 172 ? 23.697 -10.072 -20.160 1.00 96.12 172 SER A N 1
ATOM 1300 C CA . SER A 1 172 ? 23.735 -10.242 -18.703 1.00 96.12 172 SER A CA 1
ATOM 1301 C C . SER A 1 172 ? 22.778 -9.279 -17.994 1.00 96.12 172 SER A C 1
ATOM 1303 O O . SER A 1 172 ? 21.977 -9.689 -17.150 1.00 96.12 172 SER A O 1
ATOM 1305 N N . GLU A 1 173 ? 22.816 -8.001 -18.363 1.00 96.88 173 GLU A N 1
ATOM 1306 C CA . GLU A 1 173 ? 21.977 -6.953 -17.785 1.00 96.88 173 GLU A CA 1
ATOM 1307 C C . GLU A 1 173 ? 20.510 -7.136 -18.174 1.00 96.88 173 GLU A C 1
ATOM 1309 O O . GLU A 1 173 ? 19.635 -7.022 -17.320 1.00 96.88 173 GLU A O 1
ATOM 1314 N N . ILE A 1 174 ? 20.234 -7.530 -19.420 1.00 95.75 174 ILE A N 1
ATOM 1315 C CA . ILE A 1 174 ? 18.883 -7.874 -19.884 1.00 95.75 174 ILE A CA 1
ATOM 1316 C C . ILE A 1 174 ? 18.306 -9.033 -19.067 1.00 95.75 174 ILE A C 1
ATOM 1318 O O . ILE A 1 174 ? 17.166 -8.960 -18.610 1.00 95.75 174 ILE A O 1
ATOM 1322 N N . ASN A 1 175 ? 19.078 -10.100 -18.845 1.00 96.38 175 ASN A N 1
ATOM 1323 C CA . ASN A 1 175 ? 18.619 -11.230 -18.034 1.00 96.38 175 ASN A CA 1
ATOM 1324 C C . ASN A 1 175 ? 18.404 -10.831 -16.569 1.00 96.38 175 ASN A C 1
ATOM 1326 O O . ASN A 1 175 ? 17.405 -11.226 -15.972 1.00 96.38 175 ASN A O 1
ATOM 1330 N N . THR A 1 176 ? 19.280 -9.985 -16.023 1.00 97.69 176 THR A N 1
ATOM 1331 C CA . THR A 1 176 ? 19.112 -9.427 -14.674 1.00 97.69 176 THR A CA 1
ATOM 1332 C C . THR A 1 176 ? 17.798 -8.654 -14.554 1.00 97.69 176 THR A C 1
ATOM 1334 O O . THR A 1 176 ? 17.058 -8.836 -13.589 1.00 97.69 176 THR A O 1
ATOM 1337 N N . GLU A 1 177 ? 17.463 -7.825 -15.545 1.00 98.00 177 GLU A N 1
ATOM 1338 C CA . GLU A 1 177 ? 16.204 -7.074 -15.543 1.00 98.00 177 GLU A CA 1
ATOM 1339 C C . GLU A 1 177 ? 14.976 -7.964 -15.776 1.00 98.00 177 GLU A C 1
ATOM 1341 O O . GLU A 1 177 ? 13.920 -7.705 -15.202 1.00 98.00 177 GLU A O 1
ATOM 1346 N N . LYS A 1 178 ? 15.096 -9.058 -16.537 1.00 97.75 178 LYS A N 1
ATOM 1347 C CA . LYS A 1 178 ? 14.033 -10.074 -16.654 1.00 97.75 178 LYS A CA 1
ATOM 1348 C C . LYS A 1 178 ? 13.736 -10.755 -15.319 1.00 97.75 178 LYS A C 1
ATOM 1350 O O . LYS A 1 178 ? 12.567 -10.968 -14.998 1.00 97.75 178 LYS A O 1
ATOM 1355 N N . ASP A 1 179 ? 14.760 -11.078 -14.537 1.00 97.88 179 ASP A N 1
ATOM 1356 C CA . ASP A 1 179 ? 14.566 -11.667 -13.211 1.00 97.88 179 ASP A CA 1
ATOM 1357 C C . ASP A 1 179 ? 13.979 -10.647 -12.225 1.00 97.88 179 ASP A C 1
ATOM 1359 O O . ASP A 1 179 ? 13.005 -10.956 -11.535 1.00 97.88 179 ASP A O 1
ATOM 1363 N N . ARG A 1 180 ? 14.474 -9.402 -12.236 1.00 98.19 180 ARG A N 1
ATOM 1364 C CA . ARG A 1 180 ? 13.906 -8.306 -11.432 1.00 98.19 180 ARG A CA 1
ATOM 1365 C C . ARG A 1 180 ? 12.456 -8.008 -11.778 1.00 98.19 180 ARG A C 1
ATOM 1367 O O . ARG A 1 180 ? 11.667 -7.773 -10.873 1.00 98.19 180 ARG A O 1
ATOM 1374 N N . LYS A 1 181 ? 12.075 -8.060 -13.057 1.00 98.38 181 LYS A N 1
ATOM 1375 C CA . LYS A 1 181 ? 10.685 -7.873 -13.495 1.00 98.38 181 LYS A CA 1
ATOM 1376 C C . LYS A 1 181 ? 9.741 -8.864 -12.823 1.00 98.38 181 LYS A C 1
ATOM 1378 O O . LYS A 1 181 ? 8.707 -8.455 -12.309 1.00 98.38 181 LYS A O 1
ATOM 1383 N N . ARG A 1 182 ? 10.127 -10.142 -12.740 1.00 98.44 182 ARG A N 1
ATOM 1384 C CA . ARG A 1 182 ? 9.330 -11.166 -12.038 1.00 98.44 182 ARG A CA 1
ATOM 1385 C C . ARG A 1 182 ? 9.164 -10.847 -10.553 1.00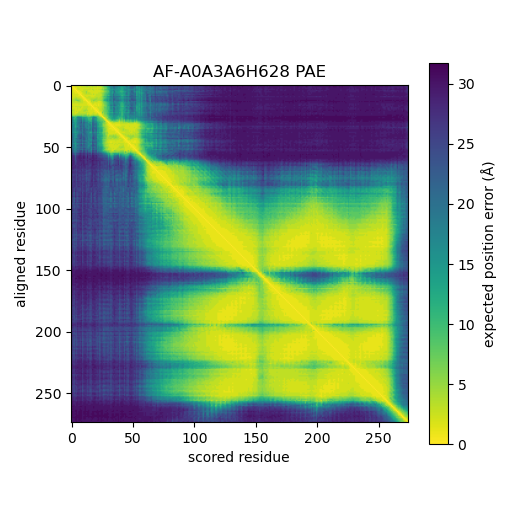 98.44 182 ARG A C 1
ATOM 1387 O O . ARG A 1 182 ? 8.088 -11.058 -10.003 1.00 98.44 182 ARG A O 1
ATOM 1394 N N . GLU A 1 183 ? 10.220 -10.358 -9.907 1.00 98.31 183 GLU A N 1
ATOM 1395 C CA . GLU A 1 183 ? 10.182 -9.956 -8.499 1.00 98.31 183 GLU A CA 1
ATOM 1396 C C . GLU A 1 183 ? 9.309 -8.710 -8.288 1.00 98.31 183 GLU A C 1
ATOM 1398 O O . GLU A 1 183 ? 8.429 -8.719 -7.433 1.00 98.31 183 GLU A O 1
ATOM 1403 N N . ILE A 1 184 ? 9.475 -7.678 -9.117 1.00 98.75 184 ILE A N 1
ATOM 1404 C CA . ILE A 1 184 ? 8.682 -6.442 -9.078 1.00 98.75 184 ILE A CA 1
ATOM 1405 C C . ILE A 1 184 ? 7.193 -6.733 -9.304 1.00 98.75 184 ILE A C 1
ATOM 1407 O O . ILE A 1 184 ? 6.357 -6.216 -8.567 1.00 98.75 184 ILE A O 1
ATOM 1411 N N . ASP A 1 185 ? 6.851 -7.594 -10.264 1.00 98.69 185 ASP A N 1
ATOM 1412 C CA . ASP A 1 185 ? 5.461 -7.986 -10.543 1.00 98.69 185 ASP A CA 1
ATOM 1413 C C . ASP A 1 185 ? 4.818 -8.712 -9.369 1.00 98.69 185 ASP A C 1
ATOM 1415 O O . ASP A 1 185 ? 3.653 -8.475 -9.032 1.00 98.69 185 ASP A O 1
ATOM 1419 N N . LYS A 1 186 ? 5.599 -9.563 -8.702 1.00 98.69 186 LYS A N 1
ATOM 1420 C CA . LYS A 1 186 ? 5.168 -10.224 -7.478 1.00 98.69 186 LYS A CA 1
ATOM 1421 C C . LYS A 1 186 ? 4.916 -9.205 -6.363 1.00 98.69 186 LYS A C 1
ATOM 1423 O O . LYS A 1 186 ? 3.849 -9.242 -5.760 1.00 98.69 186 LYS A O 1
ATOM 1428 N N . ILE A 1 187 ? 5.848 -8.282 -6.117 1.00 98.62 187 ILE A N 1
ATOM 1429 C CA . ILE A 1 187 ? 5.699 -7.249 -5.078 1.00 98.62 187 ILE A CA 1
ATOM 1430 C C . ILE A 1 187 ? 4.482 -6.359 -5.369 1.00 98.62 187 ILE A C 1
ATOM 1432 O O . ILE A 1 187 ? 3.733 -6.040 -4.448 1.00 98.62 187 ILE A O 1
ATOM 1436 N N . TYR A 1 188 ? 4.260 -5.974 -6.629 1.00 98.50 188 TYR A N 1
ATOM 1437 C CA . TYR A 1 188 ? 3.099 -5.177 -7.029 1.00 98.50 188 TYR A CA 1
ATOM 1438 C C . TYR A 1 188 ? 1.777 -5.919 -6.805 1.00 98.50 188 TYR A C 1
ATOM 1440 O O . TYR A 1 188 ? 0.841 -5.334 -6.266 1.00 98.50 188 TYR A O 1
ATOM 1448 N N . THR A 1 189 ? 1.719 -7.213 -7.129 1.00 98.19 189 THR A N 1
ATOM 1449 C CA . THR A 1 189 ? 0.541 -8.049 -6.842 1.00 98.19 189 THR A CA 1
ATOM 1450 C C . THR A 1 189 ? 0.271 -8.110 -5.336 1.00 98.19 189 THR A C 1
ATOM 1452 O O . THR A 1 189 ? -0.831 -7.814 -4.885 1.00 98.19 189 THR A O 1
ATOM 1455 N N . GLU A 1 190 ? 1.304 -8.388 -4.534 1.00 97.81 190 GLU A N 1
ATOM 1456 C CA . GLU A 1 190 ? 1.185 -8.424 -3.071 1.00 97.81 190 GLU A CA 1
ATOM 1457 C C . GLU A 1 190 ? 0.765 -7.064 -2.485 1.00 97.81 190 GLU A C 1
ATOM 1459 O O . GLU A 1 190 ? 0.040 -7.024 -1.497 1.00 97.81 190 GLU A O 1
ATOM 1464 N N . LEU A 1 191 ? 1.186 -5.945 -3.088 1.00 96.69 191 LEU A N 1
ATOM 1465 C CA . LEU A 1 191 ? 0.756 -4.598 -2.703 1.00 96.69 191 LEU A CA 1
ATOM 1466 C C . LEU A 1 191 ? -0.741 -4.372 -2.969 1.00 96.69 191 LEU A C 1
ATOM 1468 O O . LEU A 1 191 ? -1.417 -3.740 -2.154 1.00 96.69 191 LEU A O 1
ATOM 1472 N N . GLN A 1 192 ? -1.259 -4.866 -4.097 1.00 95.19 192 GLN A N 1
ATOM 1473 C CA . GLN A 1 192 ? -2.682 -4.774 -4.439 1.00 95.19 192 GLN A CA 1
ATOM 1474 C C . GLN A 1 192 ? -3.555 -5.599 -3.479 1.00 95.19 192 GLN A C 1
ATOM 1476 O O . GLN A 1 192 ? -4.650 -5.162 -3.122 1.00 95.19 192 GLN A O 1
ATOM 1481 N N . ASP A 1 193 ? -3.039 -6.730 -2.996 1.00 95.88 193 ASP A N 1
ATOM 1482 C CA . ASP A 1 193 ? -3.754 -7.653 -2.108 1.00 95.88 193 ASP A CA 1
ATOM 1483 C C . ASP A 1 193 ? -3.933 -7.140 -0.663 1.00 95.88 193 ASP A C 1
ATOM 1485 O O . ASP A 1 193 ? -4.736 -7.696 0.085 1.00 95.88 193 ASP A O 1
ATOM 1489 N N . ILE A 1 194 ? -3.245 -6.063 -0.250 1.00 92.44 194 ILE A N 1
ATOM 1490 C CA . ILE A 1 194 ? -3.327 -5.521 1.125 1.00 92.44 194 ILE A CA 1
ATOM 1491 C C . ILE A 1 194 ? -4.733 -4.988 1.471 1.00 92.44 194 ILE A C 1
ATOM 1493 O O . ILE A 1 194 ? -5.068 -4.885 2.646 1.00 92.44 194 ILE A O 1
ATOM 1497 N N . GLY A 1 195 ? -5.589 -4.665 0.493 1.00 84.06 195 GLY A N 1
ATOM 1498 C CA . GLY A 1 195 ? -6.996 -4.311 0.759 1.00 84.06 195 GLY A CA 1
ATOM 1499 C C . GLY A 1 195 ? -7.210 -3.044 1.610 1.00 84.06 195 GLY A C 1
ATOM 1500 O O . GLY A 1 195 ? -8.209 -2.935 2.311 1.00 84.06 195 GLY A O 1
ATOM 1501 N N . CYS A 1 196 ? -6.268 -2.090 1.587 1.00 86.19 196 CYS A N 1
ATOM 1502 C CA . CYS A 1 196 ? -6.307 -0.881 2.425 1.00 86.19 196 CYS A CA 1
ATOM 1503 C C . CYS A 1 196 ? -7.149 0.260 1.829 1.00 86.19 196 CYS A C 1
ATOM 1505 O O . CYS A 1 196 ? -6.621 1.067 1.073 1.00 86.19 196 CYS A O 1
ATOM 1507 N N . ASP A 1 197 ? -8.435 0.372 2.144 1.00 87.88 197 ASP A N 1
ATOM 1508 C CA . ASP A 1 197 ? -9.324 1.396 1.551 1.00 87.88 197 ASP A CA 1
ATOM 1509 C C . ASP A 1 197 ? -9.314 2.765 2.261 1.00 87.88 197 ASP A C 1
ATOM 1511 O O . ASP A 1 197 ? -10.201 3.592 2.052 1.00 87.88 197 ASP A O 1
ATOM 1515 N N . GLU A 1 198 ? -8.282 3.028 3.063 1.00 91.25 198 GLU A N 1
ATOM 1516 C CA . GLU A 1 198 ? -8.109 4.281 3.800 1.00 91.25 198 GLU A CA 1
ATOM 1517 C C . GLU A 1 198 ? -7.787 5.462 2.866 1.00 91.25 198 GLU A C 1
ATOM 1519 O O . GLU A 1 198 ? -6.985 5.353 1.930 1.00 91.25 198 GLU A O 1
ATOM 1524 N N . GLU A 1 199 ? -8.394 6.623 3.128 1.00 90.06 199 GLU A N 1
ATOM 1525 C CA . GLU A 1 199 ? -8.189 7.827 2.308 1.00 90.06 199 GLU A CA 1
ATOM 1526 C C . GLU A 1 199 ? -6.732 8.324 2.374 1.00 90.06 199 GLU A C 1
ATOM 1528 O O . GLU A 1 199 ? -6.209 8.836 1.384 1.00 90.06 199 GLU A O 1
ATOM 1533 N N . GLU A 1 200 ? -6.032 8.081 3.484 1.00 89.06 200 GLU A N 1
ATOM 1534 C CA . GLU A 1 200 ? -4.623 8.415 3.716 1.00 89.06 200 GLU A CA 1
ATOM 1535 C C . GLU A 1 200 ? -3.677 7.749 2.718 1.00 89.06 200 GLU A C 1
ATOM 1537 O O . GLU A 1 200 ? -2.641 8.317 2.367 1.00 89.06 200 GLU A O 1
ATOM 1542 N N . VAL A 1 201 ? -4.018 6.546 2.245 1.00 92.88 201 VAL A N 1
ATOM 1543 C CA . VAL A 1 201 ? -3.183 5.811 1.287 1.00 92.88 201 VAL A CA 1
ATOM 1544 C C . VAL A 1 201 ? -3.682 5.933 -0.142 1.00 92.88 201 VAL A C 1
ATOM 1546 O O . VAL A 1 201 ? -2.997 5.487 -1.056 1.00 92.88 201 VAL A O 1
ATOM 1549 N N . LYS A 1 202 ? -4.845 6.538 -0.386 1.00 94.06 202 LYS A N 1
ATOM 1550 C CA . LYS A 1 202 ? -5.465 6.579 -1.717 1.00 94.06 202 LYS A CA 1
ATOM 1551 C C . LYS A 1 202 ? -4.612 7.296 -2.758 1.00 94.06 202 LYS A C 1
ATOM 1553 O O . LYS A 1 202 ? -4.483 6.822 -3.888 1.00 94.06 202 LYS A O 1
ATOM 1558 N N . GLU A 1 203 ? -3.999 8.416 -2.380 1.00 95.44 203 GLU A N 1
ATOM 1559 C CA . GLU A 1 203 ? -3.068 9.127 -3.261 1.00 95.44 203 GLU A CA 1
ATOM 1560 C C . GLU A 1 203 ? -1.809 8.298 -3.528 1.00 95.44 203 GLU A C 1
ATOM 1562 O O . GLU A 1 203 ? -1.372 8.193 -4.676 1.00 95.44 203 GLU A O 1
ATOM 1567 N N . LEU A 1 204 ? -1.262 7.654 -2.490 1.00 95.75 204 LEU A N 1
ATOM 1568 C CA . LEU A 1 204 ? -0.102 6.776 -2.622 1.00 95.75 204 LEU A CA 1
ATOM 1569 C C . LEU A 1 204 ? -0.418 5.567 -3.512 1.00 95.75 204 LEU A C 1
ATOM 1571 O O . LEU A 1 204 ? 0.380 5.251 -4.386 1.00 95.75 204 LEU A O 1
ATOM 1575 N N . LYS A 1 205 ? -1.591 4.945 -3.356 1.00 96.12 205 LYS A N 1
ATOM 1576 C CA . LYS A 1 205 ? -2.079 3.838 -4.188 1.00 96.12 205 LYS A CA 1
ATOM 1577 C C . LYS A 1 205 ? -2.032 4.183 -5.665 1.00 96.12 205 LYS A C 1
ATOM 1579 O O . LYS A 1 205 ? -1.394 3.480 -6.446 1.00 96.12 205 LYS A O 1
ATOM 1584 N N . LYS A 1 206 ? -2.653 5.305 -6.025 1.00 97.00 206 LYS A N 1
ATOM 1585 C CA . LYS A 1 206 ? -2.665 5.787 -7.404 1.00 97.00 206 LYS A CA 1
ATOM 1586 C C . LYS A 1 206 ? -1.254 6.097 -7.908 1.00 97.00 206 LYS A C 1
ATOM 1588 O O . LYS A 1 206 ? -0.908 5.737 -9.026 1.00 97.00 206 LYS A O 1
ATOM 1593 N N . ALA A 1 207 ? -0.427 6.748 -7.091 1.00 98.06 207 ALA A N 1
ATOM 1594 C CA . ALA A 1 207 ? 0.943 7.072 -7.477 1.00 98.06 207 ALA A CA 1
ATOM 1595 C C . ALA A 1 207 ? 1.812 5.822 -7.694 1.00 98.06 207 ALA A C 1
ATOM 1597 O O . ALA A 1 207 ? 2.613 5.797 -8.626 1.00 98.06 207 ALA A O 1
ATOM 1598 N N . MET A 1 208 ? 1.651 4.787 -6.863 1.00 98.00 208 MET A N 1
ATOM 1599 C CA . MET A 1 208 ? 2.352 3.510 -7.018 1.00 98.00 208 MET A CA 1
ATOM 1600 C C . MET A 1 208 ? 1.920 2.775 -8.285 1.00 98.00 208 MET A C 1
ATOM 1602 O O . MET A 1 208 ? 2.772 2.225 -8.978 1.00 98.00 208 MET A O 1
ATOM 1606 N N . GLU A 1 209 ? 0.625 2.784 -8.602 1.00 98.12 209 GLU A N 1
ATOM 1607 C CA . GLU A 1 209 ? 0.095 2.222 -9.846 1.00 98.12 209 GLU A CA 1
ATOM 1608 C C . GLU A 1 209 ? 0.677 2.934 -11.073 1.00 98.12 209 GLU A C 1
ATOM 1610 O O . GLU A 1 209 ? 1.274 2.287 -11.934 1.00 98.12 209 GLU A O 1
ATOM 1615 N N . ASP A 1 210 ? 0.593 4.265 -11.110 1.00 98.50 210 ASP A N 1
ATOM 1616 C CA . ASP A 1 210 ? 1.178 5.077 -12.178 1.00 98.50 210 ASP A CA 1
ATOM 1617 C C . ASP A 1 210 ? 2.684 4.798 -12.343 1.00 98.50 210 ASP A C 1
ATOM 1619 O O . ASP A 1 210 ? 3.184 4.679 -13.462 1.00 98.50 210 ASP A O 1
ATOM 1623 N N . TYR A 1 211 ? 3.424 4.687 -11.235 1.00 98.69 211 TYR A N 1
ATOM 1624 C CA . TYR A 1 211 ? 4.863 4.435 -11.269 1.00 98.69 211 TYR A CA 1
ATOM 1625 C C . TYR A 1 211 ? 5.209 3.022 -11.749 1.00 98.69 211 TYR A C 1
ATOM 1627 O O . TYR A 1 211 ? 6.144 2.848 -12.532 1.00 98.69 211 TYR A O 1
ATOM 1635 N N . TYR A 1 212 ? 4.440 2.016 -11.329 1.00 98.75 212 TYR A N 1
ATOM 1636 C CA . TYR A 1 212 ? 4.588 0.644 -11.807 1.00 98.75 212 TYR A CA 1
ATOM 1637 C C . TYR A 1 212 ? 4.361 0.542 -13.321 1.00 98.75 212 TYR A C 1
ATOM 1639 O O . TYR A 1 212 ? 5.132 -0.126 -14.016 1.00 98.75 212 TYR A O 1
ATOM 1647 N N . TYR A 1 213 ? 3.355 1.233 -13.863 1.00 98.62 213 TYR A N 1
ATOM 1648 C CA . TYR A 1 213 ? 3.121 1.233 -15.307 1.00 98.62 213 TYR A CA 1
ATOM 1649 C C . TYR A 1 213 ? 4.200 1.999 -16.078 1.00 98.62 213 TYR A C 1
ATOM 1651 O O . TYR A 1 213 ? 4.678 1.487 -17.088 1.00 98.62 213 TYR A O 1
ATOM 1659 N N . ALA A 1 214 ? 4.680 3.136 -15.565 1.00 98.50 214 ALA A N 1
ATOM 1660 C CA . ALA A 1 214 ? 5.831 3.836 -16.146 1.00 98.50 214 ALA A CA 1
ATOM 1661 C C . ALA A 1 214 ? 7.096 2.949 -16.171 1.00 98.50 214 ALA A C 1
ATOM 1663 O O . ALA A 1 214 ? 7.862 2.946 -17.138 1.00 98.50 214 ALA A O 1
ATOM 1664 N N . TYR A 1 215 ? 7.306 2.145 -15.123 1.00 98.56 215 TYR A N 1
ATOM 1665 C CA . TYR A 1 215 ? 8.338 1.108 -15.102 1.00 98.56 215 TYR A CA 1
ATOM 1666 C C . TYR A 1 215 ? 8.116 0.051 -16.193 1.00 98.56 215 TYR A C 1
ATOM 1668 O O . TYR A 1 215 ? 9.057 -0.271 -16.918 1.00 98.56 215 TYR A O 1
ATOM 1676 N N . CYS A 1 216 ? 6.896 -0.474 -16.338 1.00 98.56 216 CYS A N 1
ATOM 1677 C CA . CYS A 1 216 ? 6.577 -1.480 -17.352 1.00 98.56 216 CYS A CA 1
ATOM 1678 C C . CYS A 1 216 ? 6.809 -0.961 -18.777 1.00 98.56 216 CYS A C 1
ATOM 1680 O O . CYS A 1 216 ? 7.341 -1.693 -19.609 1.00 98.56 216 CYS A O 1
ATOM 1682 N N . GLU A 1 217 ? 6.477 0.302 -19.049 1.00 97.56 217 GLU A N 1
ATOM 1683 C CA . GLU A 1 217 ? 6.765 0.936 -20.338 1.00 97.56 217 GLU A CA 1
ATOM 1684 C C . GLU A 1 217 ? 8.272 1.031 -20.604 1.00 97.56 217 GLU A C 1
ATOM 1686 O O . GLU A 1 217 ? 8.728 0.679 -21.695 1.00 97.56 217 GLU A O 1
ATOM 1691 N N . ARG A 1 218 ? 9.074 1.444 -19.609 1.00 97.12 218 ARG A N 1
ATOM 1692 C CA . ARG A 1 218 ? 10.544 1.461 -19.739 1.00 97.12 218 ARG A CA 1
ATOM 1693 C C . ARG A 1 218 ? 11.134 0.070 -19.907 1.00 97.12 218 ARG A C 1
ATOM 1695 O O . ARG A 1 218 ? 12.056 -0.094 -20.702 1.00 97.12 218 ARG A O 1
ATOM 1702 N N . TYR A 1 219 ? 10.608 -0.914 -19.185 1.00 98.06 219 TYR A N 1
ATOM 1703 C CA . TYR A 1 219 ? 11.007 -2.310 -19.315 1.00 98.06 219 TYR A CA 1
ATOM 1704 C C . TYR A 1 219 ? 10.750 -2.812 -20.737 1.00 98.06 219 TYR A C 1
ATOM 1706 O O . TYR A 1 219 ? 11.675 -3.294 -21.385 1.00 98.06 219 TYR A O 1
ATOM 1714 N N . SER A 1 220 ? 9.534 -2.637 -21.257 1.00 96.94 220 SER A N 1
ATOM 1715 C CA . SER A 1 220 ? 9.200 -3.085 -22.612 1.00 96.94 220 SER A CA 1
ATOM 1716 C C . SER A 1 220 ? 10.061 -2.372 -23.661 1.00 96.94 220 SER A C 1
ATOM 1718 O O . SER A 1 220 ? 10.621 -2.993 -24.561 1.00 96.94 220 SER A O 1
ATOM 1720 N N . PHE A 1 221 ? 10.296 -1.072 -23.479 1.00 95.12 221 PHE A N 1
ATOM 1721 C CA . PHE A 1 221 ? 11.156 -0.298 -24.365 1.00 95.12 221 PHE A CA 1
ATOM 1722 C C . PHE A 1 221 ? 12.622 -0.774 -24.372 1.00 95.12 221 PHE A C 1
ATOM 1724 O O . PHE A 1 221 ? 13.174 -1.029 -25.439 1.00 95.12 221 PHE A O 1
ATOM 1731 N N . LEU A 1 222 ? 13.268 -0.883 -23.208 1.00 95.19 222 LEU A N 1
ATOM 1732 C CA . LEU A 1 222 ? 14.719 -1.104 -23.119 1.00 95.19 222 LEU A CA 1
ATOM 1733 C C . LEU A 1 222 ? 15.114 -2.582 -23.028 1.00 95.19 222 LEU A C 1
ATOM 1735 O O . LEU A 1 222 ? 16.220 -2.942 -23.426 1.00 95.19 222 LEU A O 1
ATOM 1739 N N . VAL A 1 223 ? 14.248 -3.434 -22.481 1.00 95.19 223 VAL A N 1
ATOM 1740 C CA . VAL A 1 223 ? 14.545 -4.851 -22.212 1.00 95.19 223 VAL A CA 1
ATOM 1741 C C . VAL A 1 223 ? 13.895 -5.767 -23.244 1.00 95.19 223 VAL A C 1
ATOM 1743 O O . VAL A 1 223 ? 14.509 -6.757 -23.633 1.00 95.19 223 VAL A O 1
ATOM 1746 N N . GLU A 1 224 ? 12.679 -5.450 -23.693 1.00 92.62 224 GLU A N 1
ATOM 1747 C CA . GLU A 1 224 ? 12.003 -6.200 -24.767 1.00 92.62 224 GLU A CA 1
ATOM 1748 C C . GLU A 1 224 ? 12.265 -5.611 -26.158 1.00 92.62 224 GLU A C 1
ATOM 1750 O O . GLU A 1 224 ? 11.870 -6.206 -27.157 1.00 92.62 224 GLU A O 1
ATOM 1755 N N . GLY A 1 225 ? 12.937 -4.457 -26.228 1.00 88.44 225 GLY A N 1
ATOM 1756 C CA . GLY A 1 225 ? 13.298 -3.825 -27.492 1.00 88.44 225 GLY A CA 1
ATOM 1757 C C . GLY A 1 225 ? 12.100 -3.256 -28.254 1.00 88.44 225 GLY A C 1
ATOM 1758 O O . GLY A 1 225 ? 12.151 -3.162 -29.479 1.00 88.44 225 GLY A O 1
ATOM 1759 N N . ASP A 1 226 ? 11.021 -2.866 -27.564 1.00 88.00 226 ASP A N 1
ATOM 1760 C CA . ASP A 1 226 ? 9.831 -2.279 -28.190 1.00 88.00 226 ASP A CA 1
ATOM 1761 C C . ASP A 1 226 ? 10.113 -0.851 -28.695 1.00 88.00 226 ASP A C 1
ATOM 1763 O O . ASP A 1 226 ? 9.713 0.148 -28.096 1.00 88.00 226 ASP A O 1
ATOM 1767 N N . PHE A 1 227 ? 10.856 -0.708 -29.789 1.00 87.12 227 PHE A N 1
ATOM 1768 C CA . PHE A 1 227 ? 11.071 0.564 -30.476 1.00 87.12 227 PHE A CA 1
ATOM 1769 C C . PHE A 1 227 ? 11.540 0.371 -31.917 1.00 87.12 227 PHE A C 1
ATOM 1771 O O . PHE A 1 227 ? 11.874 -0.718 -32.365 1.00 87.12 227 PHE A O 1
ATOM 1778 N N . SER A 1 228 ? 11.599 1.479 -32.654 1.00 84.88 228 SER A N 1
ATOM 1779 C CA . SER A 1 228 ? 12.303 1.556 -33.931 1.00 84.88 228 SER A CA 1
ATOM 1780 C C . SER A 1 228 ? 13.523 2.460 -33.791 1.00 84.88 228 SER A C 1
ATOM 1782 O O . SER A 1 228 ? 13.494 3.460 -33.073 1.00 84.88 228 SER A O 1
ATOM 1784 N N . VAL A 1 229 ? 14.582 2.191 -34.550 1.00 81.31 229 VAL A N 1
ATOM 1785 C CA . VAL A 1 229 ? 15.780 3.050 -34.565 1.00 81.31 229 VAL A CA 1
ATOM 1786 C C . VAL A 1 229 ? 15.432 4.529 -34.812 1.00 81.31 229 VAL A C 1
ATOM 1788 O O . VAL A 1 229 ? 16.019 5.420 -34.205 1.00 81.31 229 VAL A O 1
ATOM 1791 N N . ASN A 1 230 ? 14.418 4.798 -35.640 1.00 83.50 230 ASN A N 1
ATOM 1792 C CA . ASN A 1 230 ? 14.008 6.156 -36.007 1.00 83.50 230 ASN A CA 1
ATOM 1793 C C . ASN A 1 230 ? 13.283 6.920 -34.887 1.00 83.50 230 ASN A C 1
ATOM 1795 O O . ASN A 1 230 ? 13.282 8.150 -34.908 1.00 83.50 230 ASN A O 1
ATOM 1799 N N . ASN A 1 231 ? 12.649 6.227 -33.936 1.00 88.06 231 ASN A N 1
ATOM 1800 C CA . ASN A 1 231 ? 11.907 6.858 -32.838 1.00 88.06 231 ASN A CA 1
ATOM 1801 C C . ASN A 1 231 ? 12.556 6.664 -31.463 1.00 88.06 231 ASN A C 1
ATOM 1803 O O . ASN A 1 231 ? 12.043 7.225 -30.495 1.00 88.06 231 ASN A O 1
ATOM 1807 N N . PHE A 1 232 ? 13.682 5.944 -31.379 1.00 90.75 232 PHE A N 1
ATOM 1808 C CA . PHE A 1 232 ? 14.375 5.651 -30.124 1.00 90.75 232 PHE A CA 1
ATOM 1809 C C . PHE A 1 232 ? 14.577 6.906 -29.266 1.00 90.75 232 PHE A C 1
ATOM 1811 O O . PHE A 1 232 ? 14.118 6.943 -28.131 1.00 90.75 232 PHE A O 1
ATOM 1818 N N . LYS A 1 233 ? 15.175 7.971 -29.821 1.00 91.56 233 LYS A N 1
ATOM 1819 C CA . LYS A 1 233 ? 15.476 9.201 -29.063 1.00 91.56 233 LYS A CA 1
ATOM 1820 C C . LYS A 1 233 ? 14.230 9.861 -28.476 1.00 91.56 233 LYS A C 1
ATOM 1822 O O . LYS A 1 233 ? 14.223 10.224 -27.306 1.00 91.56 233 LYS A O 1
ATOM 1827 N N . ALA A 1 234 ? 13.171 9.980 -29.277 1.00 93.06 234 ALA A N 1
ATOM 1828 C CA . ALA A 1 234 ? 11.913 10.575 -28.832 1.00 93.06 234 ALA A CA 1
ATOM 1829 C C . ALA A 1 234 ? 11.219 9.708 -27.764 1.00 93.06 234 ALA A C 1
ATOM 1831 O O . ALA A 1 234 ? 10.674 10.238 -26.792 1.00 93.06 234 ALA A O 1
ATOM 1832 N N . LYS A 1 235 ? 11.257 8.376 -27.921 1.00 94.44 235 LYS A N 1
ATOM 1833 C CA . LYS A 1 235 ? 10.684 7.430 -26.953 1.00 94.44 235 LYS A CA 1
ATOM 1834 C C . LYS A 1 235 ? 11.490 7.392 -25.650 1.00 94.44 235 LYS A C 1
ATOM 1836 O O . LYS A 1 235 ? 10.886 7.377 -24.581 1.00 94.44 235 LYS A O 1
ATOM 1841 N N . GLU A 1 236 ? 12.820 7.457 -25.707 1.00 95.62 236 GLU A N 1
ATOM 1842 C CA . GLU A 1 236 ? 13.665 7.520 -24.509 1.00 95.62 236 GLU A CA 1
ATOM 1843 C C . GLU A 1 236 ? 13.462 8.823 -23.741 1.00 95.62 236 GLU A C 1
ATOM 1845 O O . GLU A 1 236 ? 13.258 8.780 -22.532 1.00 95.62 236 GLU A O 1
ATOM 1850 N N . GLU A 1 237 ? 13.441 9.975 -24.418 1.00 95.69 237 GLU A N 1
ATOM 1851 C CA . GLU A 1 237 ? 13.182 11.260 -23.759 1.00 95.69 237 GLU A CA 1
ATOM 1852 C C . GLU A 1 237 ? 11.839 11.244 -23.014 1.00 95.69 237 GLU A C 1
ATOM 1854 O O . GLU A 1 237 ? 11.764 11.615 -21.840 1.00 95.69 237 GLU A O 1
ATOM 1859 N N . THR A 1 238 ? 10.793 10.742 -23.676 1.00 96.12 238 THR A N 1
ATOM 1860 C CA . THR A 1 238 ? 9.442 10.679 -23.108 1.00 96.12 238 THR A CA 1
ATOM 1861 C C . THR A 1 238 ? 9.358 9.681 -21.951 1.00 96.12 238 THR A C 1
ATOM 1863 O O . THR A 1 238 ? 8.921 10.052 -20.862 1.00 96.12 238 THR A O 1
ATOM 1866 N N . SER A 1 239 ? 9.813 8.436 -22.149 1.00 96.38 239 SER A N 1
ATOM 1867 C CA . SER A 1 239 ? 9.699 7.384 -21.126 1.00 96.38 239 SER A CA 1
ATOM 1868 C C . SER A 1 239 ? 10.578 7.660 -19.906 1.00 96.38 239 SER A C 1
ATOM 1870 O O . SER A 1 239 ? 10.192 7.355 -18.779 1.00 96.38 239 SER A O 1
ATOM 1872 N N . LYS A 1 240 ? 11.763 8.260 -20.098 1.00 96.88 240 LYS A N 1
ATOM 1873 C CA . LYS A 1 240 ? 12.661 8.623 -18.996 1.00 96.88 240 LYS A CA 1
ATOM 1874 C C . LYS A 1 240 ? 12.057 9.719 -18.146 1.00 96.88 240 LYS A C 1
ATOM 1876 O O . LYS A 1 240 ? 12.067 9.609 -16.923 1.00 96.88 240 LYS A O 1
ATOM 1881 N N . LYS A 1 241 ? 11.510 10.748 -18.795 1.00 96.94 241 LYS A N 1
ATOM 1882 C CA . LYS A 1 241 ? 10.847 11.844 -18.100 1.00 96.94 241 LYS A CA 1
ATOM 1883 C C . LYS A 1 241 ? 9.657 11.337 -17.289 1.00 96.94 241 LYS A C 1
ATOM 1885 O O . LYS A 1 241 ? 9.586 11.648 -16.105 1.00 96.94 241 LYS A O 1
ATOM 1890 N N . ASP A 1 242 ? 8.770 10.548 -17.897 1.00 96.69 242 ASP A N 1
ATOM 1891 C CA . ASP A 1 242 ? 7.595 10.021 -17.196 1.00 96.69 242 ASP A CA 1
ATOM 1892 C C . ASP A 1 242 ? 8.003 9.185 -15.973 1.00 96.69 242 ASP A C 1
ATOM 1894 O O . ASP A 1 242 ? 7.582 9.472 -14.854 1.00 96.69 242 ASP A O 1
ATOM 1898 N N . PHE A 1 243 ? 8.946 8.257 -16.138 1.00 96.62 243 PHE A N 1
ATOM 1899 C CA . PHE A 1 243 ? 9.462 7.450 -15.032 1.00 96.62 243 PHE A CA 1
ATOM 1900 C C . PHE A 1 243 ? 10.070 8.278 -13.896 1.00 96.62 243 PHE A C 1
ATOM 1902 O O . PHE A 1 243 ? 9.777 8.025 -12.727 1.00 96.62 243 PHE A O 1
ATOM 1909 N N . THR A 1 244 ? 10.903 9.276 -14.211 1.00 96.56 244 THR A N 1
ATOM 1910 C CA . THR A 1 244 ? 11.500 10.156 -13.196 1.00 96.56 244 THR A CA 1
ATOM 1911 C C . THR A 1 244 ? 10.440 10.992 -12.476 1.00 96.56 244 THR A C 1
ATOM 1913 O O . THR A 1 244 ? 10.499 11.126 -11.251 1.00 96.56 244 THR A O 1
ATOM 1916 N N . ASP A 1 245 ? 9.452 11.515 -13.204 1.00 97.75 245 ASP A N 1
ATOM 1917 C CA . ASP A 1 245 ? 8.362 12.302 -12.627 1.00 97.75 245 ASP A CA 1
ATOM 1918 C C . ASP A 1 245 ? 7.512 11.442 -11.675 1.00 97.75 245 ASP A C 1
ATOM 1920 O O . ASP A 1 245 ? 7.250 11.850 -10.539 1.00 97.75 245 ASP A O 1
ATOM 1924 N N . LYS A 1 246 ? 7.139 10.219 -12.081 1.00 98.00 246 LYS A N 1
ATOM 1925 C CA . LYS A 1 246 ? 6.379 9.284 -11.231 1.00 98.00 246 LYS A CA 1
ATOM 1926 C C . LYS A 1 246 ? 7.171 8.833 -10.001 1.00 98.00 246 LYS A C 1
ATOM 1928 O O . LYS A 1 246 ? 6.622 8.835 -8.896 1.00 98.00 246 LYS A O 1
ATOM 1933 N N . ALA A 1 247 ? 8.465 8.541 -10.153 1.00 96.75 247 ALA A N 1
ATOM 1934 C CA . ALA A 1 247 ? 9.343 8.196 -9.033 1.00 96.75 247 ALA A CA 1
ATOM 1935 C C . ALA A 1 247 ? 9.399 9.319 -7.980 1.00 96.75 247 ALA A C 1
ATOM 1937 O O . ALA A 1 247 ? 9.356 9.065 -6.773 1.00 96.75 247 ALA A O 1
ATOM 1938 N N . ALA A 1 248 ? 9.463 10.581 -8.422 1.00 96.50 248 ALA A N 1
ATOM 1939 C CA . ALA A 1 248 ? 9.492 11.736 -7.529 1.00 96.50 248 ALA A CA 1
ATOM 1940 C C . ALA A 1 248 ? 8.189 11.886 -6.723 1.00 96.50 248 ALA A C 1
ATOM 1942 O O . ALA A 1 248 ? 8.245 12.148 -5.516 1.00 96.50 248 ALA A O 1
ATOM 1943 N N . VAL A 1 249 ? 7.032 11.672 -7.363 1.00 97.12 249 VAL A N 1
ATOM 1944 C CA . VAL A 1 249 ? 5.719 11.697 -6.697 1.00 97.12 249 VAL A CA 1
ATOM 1945 C C . VAL A 1 249 ? 5.643 10.612 -5.624 1.00 97.12 249 VAL A C 1
ATOM 1947 O O . VAL A 1 249 ? 5.385 10.926 -4.460 1.00 97.12 249 VAL A O 1
ATOM 1950 N N . VAL A 1 250 ? 5.955 9.361 -5.971 1.00 97.06 250 VAL A N 1
ATOM 1951 C CA . VAL A 1 250 ? 5.953 8.226 -5.031 1.00 97.06 250 VAL A CA 1
ATOM 1952 C C . VAL A 1 250 ? 6.856 8.491 -3.827 1.00 97.06 250 VAL A C 1
ATOM 1954 O O . VAL A 1 250 ? 6.424 8.366 -2.680 1.00 97.06 250 VAL A O 1
ATOM 1957 N N . LYS A 1 251 ? 8.091 8.943 -4.065 1.00 94.19 251 LYS A N 1
ATOM 1958 C CA . LYS A 1 251 ? 9.052 9.256 -2.998 1.00 94.19 251 LYS A CA 1
ATOM 1959 C C . LYS A 1 251 ? 8.531 10.316 -2.024 1.00 94.19 251 LYS A C 1
ATOM 1961 O O . LYS A 1 251 ? 8.865 10.274 -0.839 1.00 94.19 251 LYS A O 1
ATOM 1966 N N . SER A 1 252 ? 7.749 11.278 -2.514 1.00 93.38 252 SER A N 1
ATOM 1967 C CA . SER A 1 252 ? 7.136 12.305 -1.668 1.00 93.38 252 SER A CA 1
ATOM 1968 C C . SER A 1 252 ? 6.009 11.739 -0.796 1.00 93.38 252 SER A C 1
ATOM 1970 O O . SER A 1 252 ? 5.980 12.010 0.402 1.00 93.38 252 SER A O 1
ATOM 1972 N N . LEU A 1 253 ? 5.152 10.885 -1.361 1.00 94.44 253 LEU A N 1
ATOM 1973 C CA . LEU A 1 253 ? 3.984 10.327 -0.677 1.00 94.44 253 LEU A CA 1
ATOM 1974 C C . LEU A 1 253 ? 4.358 9.252 0.352 1.00 94.44 253 LEU A C 1
ATOM 1976 O O . LEU A 1 253 ? 3.809 9.255 1.451 1.00 94.44 253 LEU A O 1
ATOM 1980 N N . ILE A 1 254 ? 5.351 8.400 0.062 1.00 90.31 254 ILE A N 1
ATOM 1981 C CA . ILE A 1 254 ? 5.858 7.399 1.023 1.00 90.31 254 ILE A CA 1
ATOM 1982 C C . ILE A 1 254 ? 6.361 8.073 2.306 1.00 90.31 254 ILE A C 1
ATOM 1984 O O . ILE A 1 254 ? 6.131 7.575 3.408 1.00 90.31 254 ILE A O 1
ATOM 1988 N N . ARG A 1 255 ? 7.027 9.231 2.187 1.00 84.12 255 ARG A N 1
ATOM 1989 C CA . ARG A 1 255 ? 7.496 9.984 3.357 1.00 84.12 255 ARG A CA 1
ATOM 1990 C C . ARG A 1 255 ? 6.330 10.429 4.242 1.00 84.12 255 ARG A C 1
ATOM 1992 O O . ARG A 1 255 ? 6.447 10.327 5.456 1.00 84.12 255 ARG A O 1
ATOM 1999 N N . ASN A 1 256 ? 5.235 10.886 3.638 1.00 84.19 256 ASN A N 1
ATOM 2000 C CA . ASN A 1 256 ? 4.072 11.401 4.360 1.00 84.19 256 ASN A CA 1
ATOM 2001 C C . ASN A 1 256 ? 3.329 10.291 5.120 1.00 84.19 256 ASN A C 1
ATOM 2003 O O . ASN A 1 256 ? 2.985 10.475 6.285 1.00 84.19 256 ASN A O 1
ATOM 2007 N N . VAL A 1 257 ? 3.141 9.121 4.498 1.00 82.19 257 VAL A N 1
ATOM 2008 C CA . VAL A 1 257 ? 2.473 7.974 5.141 1.00 82.19 257 VAL A CA 1
ATOM 2009 C C . VAL A 1 257 ? 3.285 7.457 6.334 1.00 82.19 257 VAL A C 1
ATOM 2011 O O . VAL A 1 257 ? 2.729 7.215 7.401 1.00 82.19 257 VAL A O 1
ATOM 2014 N N . ASN A 1 258 ? 4.615 7.397 6.215 1.00 70.00 258 ASN A N 1
ATOM 2015 C CA . ASN A 1 258 ? 5.475 6.945 7.313 1.00 70.00 258 ASN A CA 1
ATOM 2016 C C . ASN A 1 258 ? 5.558 7.937 8.489 1.00 70.00 258 ASN A C 1
ATOM 2018 O O . ASN A 1 258 ? 5.844 7.518 9.606 1.00 70.00 258 ASN A O 1
ATOM 2022 N N . THR A 1 259 ? 5.317 9.237 8.275 1.00 65.44 259 THR A N 1
ATOM 2023 C CA . THR A 1 259 ? 5.285 10.226 9.372 1.00 65.44 259 THR A CA 1
ATOM 2024 C C . THR A 1 259 ? 3.996 10.184 10.195 1.00 65.44 259 THR A C 1
ATOM 2026 O O . THR A 1 259 ? 4.030 10.525 11.375 1.00 65.44 259 THR A O 1
ATOM 2029 N N . LEU A 1 260 ? 2.883 9.733 9.606 1.00 57.59 260 LEU A N 1
ATOM 2030 C CA . LEU A 1 260 ? 1.596 9.601 10.302 1.00 57.59 260 LEU A CA 1
ATOM 2031 C C . LEU A 1 260 ? 1.606 8.446 11.317 1.00 57.59 260 LEU A C 1
ATOM 2033 O O . LEU A 1 260 ? 0.994 8.552 12.371 1.00 57.59 260 LEU A O 1
ATOM 2037 N N . GLY A 1 261 ? 2.382 7.386 11.063 1.00 52.03 261 GLY A N 1
ATOM 2038 C CA . GLY A 1 261 ? 2.490 6.231 11.963 1.00 52.03 261 GLY A CA 1
ATOM 2039 C C . GLY A 1 261 ? 3.280 6.462 13.260 1.00 52.03 261 GLY A C 1
ATOM 2040 O O . GLY A 1 261 ? 3.387 5.539 14.058 1.00 52.03 261 GLY A O 1
ATOM 2041 N N . THR A 1 262 ? 3.858 7.652 13.481 1.00 49.66 262 THR A N 1
ATOM 2042 C CA . THR A 1 262 ? 4.724 7.940 14.650 1.00 49.66 262 THR A CA 1
ATOM 2043 C C . THR A 1 262 ? 4.136 8.914 15.671 1.00 49.66 262 THR A C 1
ATOM 2045 O O . THR A 1 262 ? 4.758 9.149 16.703 1.00 49.66 262 THR A O 1
ATOM 2048 N N . THR A 1 263 ? 2.971 9.510 15.405 1.00 46.59 263 THR A N 1
ATOM 2049 C CA . THR A 1 263 ? 2.450 10.625 16.217 1.00 46.59 263 THR A CA 1
ATOM 2050 C C . THR A 1 263 ? 1.441 10.240 17.301 1.00 46.59 263 THR A C 1
ATOM 2052 O O . THR A 1 263 ? 1.109 11.102 18.105 1.00 46.59 263 THR A O 1
ATOM 2055 N N . GLU A 1 264 ? 0.982 8.987 17.388 1.00 48.41 264 GLU A N 1
ATOM 2056 C CA . GLU A 1 264 ? -0.129 8.623 18.295 1.00 48.41 264 GLU A CA 1
ATOM 2057 C C . GLU A 1 264 ? 0.262 7.801 19.538 1.00 48.41 264 GLU A C 1
ATOM 2059 O O . GLU A 1 264 ? -0.561 7.605 20.428 1.00 48.41 264 GLU A O 1
ATOM 2064 N N . GLU A 1 265 ? 1.522 7.376 19.685 1.00 45.72 265 GLU A N 1
ATOM 2065 C CA . GLU A 1 265 ? 1.958 6.632 20.884 1.00 45.72 265 GLU A CA 1
ATOM 2066 C C . GLU A 1 265 ? 2.219 7.522 22.119 1.00 45.72 265 GLU A C 1
ATOM 2068 O O . GLU A 1 265 ? 2.457 6.997 23.205 1.00 45.72 265 GLU A O 1
ATOM 2073 N N . SER A 1 266 ? 2.161 8.856 22.007 1.00 42.50 266 SER A N 1
ATOM 2074 C CA . SER A 1 266 ? 2.586 9.760 23.092 1.00 42.50 266 SER A CA 1
ATOM 2075 C C . SER A 1 266 ? 1.482 10.339 23.986 1.00 42.50 266 SER A C 1
ATOM 2077 O O . SER A 1 266 ? 1.817 11.076 24.907 1.00 42.50 266 SER A O 1
ATOM 2079 N N . GLU A 1 267 ? 0.195 10.047 23.767 1.00 45.72 267 GLU A N 1
ATOM 2080 C CA . GLU A 1 267 ? -0.891 10.722 24.516 1.00 45.72 267 GLU A CA 1
ATOM 2081 C C . GLU A 1 267 ? -1.681 9.835 25.500 1.00 45.72 267 GLU A C 1
ATOM 2083 O O . GLU A 1 267 ? -2.568 10.333 26.189 1.00 45.72 267 GLU A O 1
ATOM 2088 N N . ILE A 1 268 ? -1.351 8.545 25.654 1.00 45.38 268 ILE A N 1
ATOM 2089 C CA . ILE A 1 268 ? -2.150 7.625 26.498 1.00 45.38 268 ILE A CA 1
ATOM 2090 C C . ILE A 1 268 ? -1.606 7.467 27.943 1.00 45.38 268 ILE A C 1
ATOM 2092 O O . ILE A 1 268 ? -2.324 6.983 28.817 1.00 45.38 268 ILE A O 1
ATOM 2096 N N . GLU A 1 269 ? -0.392 7.930 28.276 1.00 42.88 269 GLU A N 1
ATOM 2097 C CA . GLU A 1 269 ? 0.188 7.691 29.619 1.00 42.88 269 GLU A CA 1
ATOM 2098 C C . GLU A 1 269 ? -0.191 8.695 30.735 1.00 42.88 269 GLU A C 1
ATOM 2100 O O . GLU A 1 269 ? 0.047 8.399 31.905 1.00 42.88 269 GLU A O 1
ATOM 2105 N N . GLU A 1 270 ? -0.851 9.828 30.463 1.00 43.16 270 GLU A N 1
ATOM 2106 C CA . GLU A 1 270 ? -1.100 10.856 31.505 1.00 43.16 270 GLU A CA 1
ATOM 2107 C C . GLU A 1 270 ? -2.478 10.792 32.210 1.00 43.16 270 GLU A C 1
ATOM 2109 O O . GLU A 1 270 ? -2.807 11.657 33.022 1.00 43.16 270 GLU A O 1
ATOM 2114 N N . GLY A 1 271 ? -3.292 9.756 31.975 1.00 39.78 271 GLY A N 1
ATOM 2115 C CA . GLY A 1 271 ? -4.673 9.687 32.489 1.00 39.78 271 GLY A CA 1
ATOM 2116 C C . GLY A 1 271 ? -4.928 8.904 33.789 1.00 39.78 271 GLY A C 1
ATOM 2117 O O . GLY A 1 271 ? -6.075 8.847 34.224 1.00 39.78 271 GLY A O 1
ATOM 2118 N N . SER A 1 272 ? -3.926 8.266 34.414 1.00 43.03 272 SER A N 1
ATOM 2119 C CA . SER A 1 272 ? -4.154 7.274 35.496 1.00 43.03 272 SER A CA 1
ATOM 2120 C C . SER A 1 272 ? -3.616 7.639 36.887 1.00 43.03 272 SER A C 1
ATOM 2122 O O . SER A 1 272 ? -3.304 6.767 37.698 1.00 43.03 272 SER A O 1
ATOM 2124 N N . THR A 1 273 ? -3.573 8.927 37.221 1.00 43.38 273 THR A N 1
ATOM 2125 C CA . THR A 1 273 ? -3.392 9.366 38.613 1.00 43.38 273 THR A CA 1
ATOM 2126 C C . THR A 1 273 ? -4.359 10.484 38.954 1.00 43.38 273 THR A C 1
ATOM 2128 O O . THR A 1 273 ? -4.038 11.640 38.701 1.00 43.38 273 THR A O 1
ATOM 2131 N N . LEU A 1 274 ? -5.506 10.132 39.546 1.00 35.53 274 LEU A N 1
ATOM 2132 C CA . LEU A 1 274 ? -6.266 10.936 40.514 1.00 35.53 274 LEU A CA 1
ATOM 2133 C C . LEU A 1 274 ? -7.278 10.058 41.264 1.00 35.53 274 LEU A C 1
ATOM 2135 O O . LEU A 1 274 ? -7.986 9.269 40.602 1.00 35.53 274 LEU A O 1
#

Nearest PDB structures (foldseek):
  5wkq-assembly1_A  TM=3.149E-01  e=7.166E+00  Shigella flexneri
  8to0-assembly1_z3  TM=2.807E-01  e=5.487E+00  Mus musculus
  8otz-assembly1_DQ  TM=2.427E-01  e=8.412E+00  Bos taurus

Foldseek 3Di:
DADPVPRHDDDPPDQADPVPGDGPPPDQPWDADPPPRDTHHPPDQADPVPRHGPDDDDDDDPVVVVVVVVVVVVVVVVVVVVVVVVVVVVVVVVVVVVVVVVVVVVVVVVVVVLLVLLVVLLVLLVVLLVLLVVLVVLLVVLLVLLVVLLVPPPVPDDQVVSVVVSCVVCVVSLVVVVVSLVVSVVSVVVSVVSPNPDPLCPQLNVLSVQLVVLSVLSCCVRNVVPDTSVCSVVSCVVSVVSNVVSSVSNVVSSVVSVVVSPPPPPPPPPPPDD